Protein AF-A0A7S0BH19-F1 (afdb_monomer)

Structure (mmCIF, N/CA/C/O backbone):
data_AF-A0A7S0BH19-F1
#
_entry.id   AF-A0A7S0BH19-F1
#
loop_
_atom_site.group_PDB
_atom_site.id
_atom_site.type_symbol
_atom_site.label_atom_id
_atom_site.label_alt_id
_atom_site.label_comp_id
_atom_site.label_asym_id
_atom_site.label_entity_id
_atom_site.label_seq_id
_atom_site.pdbx_PDB_ins_code
_atom_site.Cartn_x
_atom_site.Cartn_y
_atom_site.Cartn_z
_atom_site.occupancy
_atom_site.B_iso_or_equiv
_atom_site.auth_seq_id
_atom_site.auth_comp_id
_atom_site.auth_asym_id
_atom_site.auth_atom_id
_atom_site.pdbx_PDB_model_num
ATOM 1 N N . PRO A 1 1 ? 14.685 -6.928 -33.384 1.00 48.44 1 PRO A N 1
ATOM 2 C CA . PRO A 1 1 ? 14.608 -5.992 -32.231 1.00 48.44 1 PRO A CA 1
ATOM 3 C C . PRO A 1 1 ? 14.221 -4.556 -32.626 1.00 48.44 1 PRO A C 1
ATOM 5 O O . PRO A 1 1 ? 13.093 -4.189 -32.343 1.00 48.44 1 PRO A O 1
ATOM 8 N N . ARG A 1 2 ? 15.066 -3.783 -33.337 1.00 40.25 2 ARG A N 1
ATOM 9 C CA . ARG A 1 2 ? 14.818 -2.354 -33.669 1.00 40.25 2 ARG A CA 1
ATOM 10 C C . ARG A 1 2 ? 13.517 -2.052 -34.438 1.00 40.25 2 ARG A C 1
ATOM 12 O O . ARG A 1 2 ? 12.897 -1.037 -34.164 1.00 40.25 2 ARG A O 1
ATOM 19 N N . VAL A 1 3 ? 13.088 -2.928 -35.348 1.00 45.12 3 VAL A N 1
ATOM 20 C CA . VAL A 1 3 ? 11.873 -2.723 -36.172 1.00 45.12 3 VAL A CA 1
ATOM 21 C C . VAL A 1 3 ? 10.574 -2.882 -35.364 1.00 45.12 3 VAL A C 1
ATOM 23 O O . VAL A 1 3 ? 9.578 -2.245 -35.673 1.00 45.12 3 VAL A O 1
ATOM 26 N N . VAL A 1 4 ? 10.590 -3.683 -34.292 1.00 56.66 4 VAL A N 1
ATOM 27 C CA . VAL A 1 4 ? 9.420 -3.892 -33.412 1.00 56.66 4 VAL A CA 1
ATOM 28 C C . VAL A 1 4 ? 9.261 -2.734 -32.417 1.00 56.66 4 VAL A C 1
ATOM 30 O O . VAL A 1 4 ? 8.154 -2.406 -32.006 1.00 56.66 4 VAL A O 1
ATOM 33 N N . VAL A 1 5 ? 10.364 -2.068 -32.061 1.00 56.31 5 VAL A N 1
ATOM 34 C CA . VAL A 1 5 ? 10.375 -0.900 -31.166 1.00 56.31 5 VAL A CA 1
ATOM 35 C C . VAL A 1 5 ? 9.616 0.277 -31.756 1.00 56.31 5 VAL A C 1
ATOM 37 O O . VAL A 1 5 ? 8.793 0.883 -31.077 1.00 56.31 5 VAL A O 1
ATOM 40 N N . SER A 1 6 ? 9.919 0.620 -33.011 1.00 60.16 6 SER A N 1
ATOM 41 C CA . SER A 1 6 ? 9.398 1.824 -33.658 1.00 60.16 6 SER A CA 1
ATOM 42 C C . SER A 1 6 ? 7.879 1.775 -33.803 1.00 60.16 6 SER A C 1
ATOM 44 O O . SER A 1 6 ? 7.221 2.798 -33.644 1.00 60.16 6 SER A O 1
ATOM 46 N N . SER A 1 7 ? 7.308 0.583 -34.011 1.00 66.06 7 SER A N 1
ATOM 47 C CA . SER A 1 7 ? 5.856 0.372 -34.048 1.00 66.06 7 SER A CA 1
ATOM 48 C C . SER A 1 7 ? 5.160 0.492 -32.687 1.00 66.06 7 SER A C 1
ATOM 50 O O . SER A 1 7 ? 3.937 0.585 -32.644 1.00 66.06 7 SER A O 1
ATOM 52 N N . LEU A 1 8 ? 5.907 0.493 -31.577 1.00 77.44 8 LEU A N 1
ATOM 53 C CA . LEU A 1 8 ? 5.365 0.490 -30.212 1.00 77.44 8 LEU A CA 1
ATOM 54 C C . LEU A 1 8 ? 5.615 1.802 -29.455 1.00 77.44 8 LEU A C 1
ATOM 56 O O . LEU A 1 8 ? 5.280 1.898 -28.278 1.00 77.44 8 LEU A O 1
ATOM 60 N N . LEU A 1 9 ? 6.165 2.834 -30.103 1.00 80.06 9 LEU A N 1
ATOM 61 C CA . LEU A 1 9 ? 6.518 4.098 -29.437 1.00 80.06 9 LEU A CA 1
ATOM 62 C C . LEU A 1 9 ? 5.315 4.845 -28.841 1.00 80.06 9 LEU A C 1
ATOM 64 O O . LEU A 1 9 ? 5.488 5.605 -27.893 1.00 80.06 9 LEU A O 1
ATOM 68 N N . ASN A 1 10 ? 4.109 4.592 -29.356 1.00 88.06 10 ASN A N 1
ATOM 69 C CA . ASN A 1 10 ? 2.855 5.168 -28.859 1.00 88.06 10 ASN A CA 1
ATOM 70 C C . ASN A 1 10 ? 2.132 4.269 -27.841 1.00 88.06 10 ASN A C 1
ATOM 72 O O . ASN A 1 10 ? 1.008 4.576 -27.441 1.00 88.06 10 ASN A O 1
ATOM 76 N N . LEU A 1 11 ? 2.729 3.137 -27.454 1.00 92.56 11 LEU A N 1
ATOM 77 C CA . LEU A 1 11 ? 2.103 2.195 -26.537 1.00 92.56 11 LEU A CA 1
ATOM 78 C C . LEU A 1 11 ? 1.972 2.826 -25.146 1.00 92.56 11 LEU A C 1
ATOM 80 O O . LEU A 1 11 ? 2.968 3.186 -24.526 1.00 92.56 11 LEU A O 1
ATOM 84 N N . LYS A 1 12 ? 0.732 2.927 -24.657 1.00 94.12 12 LYS A N 1
ATOM 85 C CA . LYS A 1 12 ? 0.411 3.481 -23.333 1.00 94.12 12 LYS A CA 1
ATOM 86 C C . LYS A 1 12 ? 0.283 2.426 -22.245 1.00 94.12 12 LYS A C 1
ATOM 88 O O . LYS A 1 12 ? 0.552 2.707 -21.084 1.00 94.12 12 LYS A O 1
ATOM 93 N N . VAL A 1 13 ? -0.133 1.220 -22.610 1.00 94.62 13 VAL A N 1
ATOM 94 C CA . VAL A 1 13 ? -0.369 0.126 -21.669 1.00 94.62 13 VAL A CA 1
ATOM 95 C C . VAL A 1 13 ? 0.333 -1.112 -22.193 1.00 94.62 13 VAL A C 1
ATOM 97 O O . VAL A 1 13 ? 0.139 -1.488 -23.348 1.00 94.62 13 VAL A O 1
ATOM 100 N N . LEU A 1 14 ? 1.142 -1.739 -21.346 1.00 92.62 14 LEU A N 1
ATOM 101 C CA . LEU A 1 14 ? 1.836 -2.980 -21.657 1.00 92.62 14 LEU A CA 1
ATOM 102 C C . LEU A 1 14 ? 1.575 -3.990 -20.545 1.00 92.62 14 LEU A C 1
ATOM 104 O O . LEU A 1 14 ? 1.952 -3.771 -19.396 1.00 92.62 14 LEU A O 1
ATOM 108 N N . ILE A 1 15 ? 0.948 -5.104 -20.913 1.00 91.81 15 ILE A N 1
ATOM 109 C CA . ILE A 1 15 ? 0.641 -6.209 -20.007 1.00 91.81 15 ILE A CA 1
ATOM 110 C C . ILE A 1 15 ? 1.483 -7.404 -20.433 1.00 91.81 15 ILE A C 1
ATOM 112 O O . ILE A 1 15 ? 1.336 -7.930 -21.533 1.00 91.81 15 ILE A O 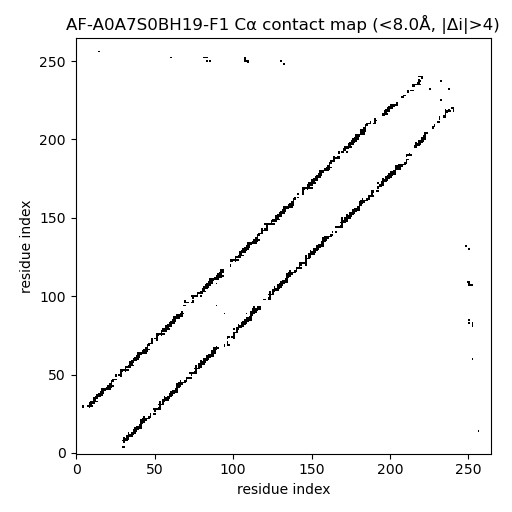1
ATOM 116 N N . LEU A 1 16 ? 2.373 -7.818 -19.543 1.00 91.56 16 LEU A N 1
ATOM 117 C CA . LEU A 1 16 ? 3.234 -8.992 -19.658 1.00 91.56 16 LEU A CA 1
ATOM 118 C C . LEU A 1 16 ? 2.985 -9.953 -18.485 1.00 91.56 16 LEU A C 1
ATOM 120 O O . LEU A 1 16 ? 3.855 -10.751 -18.123 1.00 91.56 16 LEU A O 1
ATOM 124 N N . ALA A 1 17 ? 1.798 -9.874 -17.881 1.00 89.69 17 ALA A N 1
ATOM 125 C CA . ALA A 1 17 ? 1.434 -10.663 -16.719 1.00 89.69 17 ALA A CA 1
ATOM 126 C C . ALA A 1 17 ? 1.330 -12.169 -17.023 1.00 89.69 17 ALA A C 1
ATOM 128 O O . ALA A 1 17 ? 1.011 -12.563 -18.144 1.00 89.69 17 ALA A O 1
ATOM 129 N N . ASN A 1 18 ? 1.564 -13.002 -16.006 1.00 91.06 18 ASN A N 1
ATOM 130 C CA . ASN A 1 18 ? 1.446 -14.464 -16.036 1.00 91.06 18 ASN A CA 1
ATOM 131 C C . ASN A 1 18 ? 2.305 -15.132 -17.124 1.00 91.06 18 ASN A C 1
ATOM 133 O O . ASN A 1 18 ? 1.871 -16.063 -17.803 1.00 91.06 18 ASN A O 1
ATOM 137 N N . ASN A 1 19 ? 3.538 -14.652 -17.281 1.00 89.94 19 ASN A N 1
ATOM 138 C CA . ASN A 1 19 ? 4.535 -15.240 -18.171 1.00 89.94 19 ASN A CA 1
ATOM 139 C C . ASN A 1 19 ? 5.637 -15.946 -17.358 1.00 89.94 19 ASN A C 1
ATOM 141 O O . ASN A 1 19 ? 5.498 -16.245 -16.174 1.00 89.94 19 ASN A O 1
ATOM 145 N N . ARG A 1 20 ? 6.753 -16.281 -18.012 1.00 93.81 20 ARG A N 1
ATOM 146 C CA . ARG A 1 20 ? 7.937 -16.891 -17.380 1.00 93.81 20 ARG A CA 1
ATOM 147 C C . ARG A 1 20 ? 9.157 -15.971 -17.456 1.00 93.81 20 ARG A C 1
ATOM 149 O O . ARG A 1 20 ? 10.284 -16.452 -17.586 1.00 93.81 20 ARG A O 1
ATOM 156 N N . ILE A 1 21 ? 8.930 -14.656 -17.440 1.00 92.94 21 ILE A N 1
ATOM 157 C CA . ILE A 1 21 ? 9.991 -13.651 -17.558 1.00 92.94 21 ILE A CA 1
ATOM 158 C C . ILE A 1 21 ? 10.846 -13.704 -16.291 1.00 92.94 21 ILE A C 1
ATOM 160 O O . ILE A 1 21 ? 10.320 -13.620 -15.183 1.00 92.94 21 ILE A O 1
ATOM 164 N N . ARG A 1 22 ? 12.160 -13.868 -16.460 1.00 93.81 22 ARG A N 1
ATOM 165 C CA . ARG A 1 22 ? 13.143 -13.836 -15.363 1.00 93.81 22 ARG A CA 1
ATOM 166 C C . ARG A 1 22 ? 13.826 -12.483 -15.245 1.00 93.81 22 ARG A C 1
ATOM 168 O O . ARG A 1 22 ? 14.051 -12.013 -14.138 1.00 93.81 22 ARG A O 1
ATOM 175 N N . ASP A 1 23 ? 14.045 -11.845 -16.389 1.00 89.25 23 ASP A N 1
ATOM 176 C CA . ASP A 1 23 ? 14.714 -10.560 -16.496 1.00 89.25 23 ASP A CA 1
ATOM 177 C C . ASP A 1 23 ? 13.886 -9.637 -17.383 1.00 89.25 23 ASP A C 1
ATOM 179 O O . ASP A 1 23 ? 13.461 -10.010 -18.483 1.00 89.25 23 ASP A O 1
ATOM 183 N N . VAL A 1 24 ? 13.652 -8.416 -16.909 1.00 79.00 24 VAL A N 1
ATOM 184 C CA . VAL A 1 24 ? 13.035 -7.387 -17.741 1.00 79.00 24 VAL A CA 1
ATOM 185 C C . VAL A 1 24 ? 14.086 -6.869 -18.715 1.00 79.00 24 VAL A C 1
ATOM 187 O O . VAL A 1 24 ? 15.142 -6.390 -18.313 1.00 79.00 24 VAL A O 1
ATOM 190 N N . ILE A 1 25 ? 13.792 -6.944 -20.012 1.00 78.19 25 ILE A N 1
ATOM 191 C CA . ILE A 1 25 ? 14.721 -6.477 -21.042 1.00 78.19 25 ILE A CA 1
ATOM 192 C C . ILE A 1 25 ? 14.816 -4.941 -20.956 1.00 78.19 25 ILE A C 1
ATOM 194 O O . ILE A 1 25 ? 13.780 -4.278 -21.087 1.00 78.19 25 ILE A O 1
ATOM 198 N N . PRO A 1 26 ? 16.024 -4.347 -20.841 1.00 76.19 26 PRO A N 1
ATOM 199 C CA . PRO A 1 26 ? 16.207 -2.892 -20.740 1.00 76.19 26 PRO A CA 1
ATOM 200 C C . PRO A 1 26 ? 15.567 -2.091 -21.879 1.00 76.19 26 PRO A C 1
ATOM 202 O O . PRO A 1 26 ? 15.272 -0.908 -21.728 1.00 76.19 26 PRO A O 1
ATOM 205 N N . PHE A 1 27 ? 15.294 -2.737 -23.017 1.00 82.00 27 PHE A N 1
ATOM 206 C CA . PHE A 1 27 ? 14.553 -2.166 -24.134 1.00 82.00 27 PHE A CA 1
ATOM 207 C C . PHE A 1 27 ? 13.186 -1.569 -23.729 1.00 82.00 27 PHE A C 1
ATOM 209 O O . PHE A 1 27 ? 12.791 -0.561 -24.314 1.00 82.00 27 PHE A O 1
ATOM 216 N N . LEU A 1 28 ? 12.494 -2.098 -22.706 1.00 85.88 28 LEU A N 1
ATOM 217 C CA . LEU A 1 28 ? 11.212 -1.529 -22.257 1.00 85.88 28 LEU A CA 1
ATOM 218 C C . LEU A 1 28 ? 11.316 -0.038 -21.908 1.00 85.88 28 LEU A C 1
ATOM 220 O O . LEU A 1 28 ? 10.373 0.704 -22.156 1.00 85.88 28 LEU A O 1
ATOM 224 N N . SER A 1 29 ? 12.482 0.424 -21.443 1.00 86.06 29 SER A N 1
ATOM 225 C CA . SER A 1 29 ? 12.758 1.837 -21.137 1.00 86.06 29 SER A CA 1
ATOM 226 C C . SER A 1 29 ? 12.641 2.799 -22.331 1.00 86.06 29 SER A C 1
ATOM 228 O O . SER A 1 29 ? 12.622 4.021 -22.145 1.00 86.06 29 SER A O 1
ATOM 230 N N . GLN A 1 30 ? 12.581 2.276 -23.561 1.00 89.44 30 GLN A N 1
ATOM 231 C CA . GLN A 1 30 ? 12.412 3.059 -24.788 1.00 89.44 30 GLN A CA 1
ATOM 232 C C . GLN A 1 30 ? 10.941 3.389 -25.085 1.00 89.44 30 GLN A C 1
ATOM 234 O O . GLN A 1 30 ? 10.673 4.261 -25.909 1.00 89.44 30 GLN A O 1
ATOM 239 N N . LEU A 1 31 ? 9.985 2.745 -24.407 1.00 91.88 31 LEU A N 1
ATOM 240 C CA . LEU A 1 31 ? 8.549 2.973 -24.585 1.00 91.88 31 LEU A CA 1
ATOM 241 C C . LEU A 1 31 ? 8.102 4.240 -23.835 1.00 91.88 31 LEU A C 1
ATOM 243 O O . LEU A 1 31 ? 7.399 4.181 -22.834 1.00 91.88 31 LEU A O 1
ATOM 247 N N . LYS A 1 32 ? 8.540 5.416 -24.298 1.00 91.31 32 LYS A N 1
ATOM 248 C CA . LYS A 1 32 ? 8.357 6.695 -23.582 1.00 91.31 32 LYS A CA 1
ATOM 249 C C . LYS A 1 32 ? 6.901 7.122 -23.382 1.00 91.31 32 LYS A C 1
ATOM 251 O O . LYS A 1 32 ? 6.636 7.911 -22.479 1.00 91.31 32 LYS A O 1
ATOM 256 N N . ALA A 1 33 ? 5.971 6.617 -24.191 1.00 94.69 33 ALA A N 1
ATOM 257 C CA . ALA A 1 33 ? 4.541 6.879 -24.036 1.00 94.69 33 ALA A CA 1
ATOM 258 C C . ALA A 1 33 ? 3.858 5.990 -22.981 1.00 94.69 33 ALA A C 1
ATOM 260 O O . ALA A 1 33 ? 2.666 6.166 -22.741 1.00 94.69 33 ALA A O 1
ATOM 261 N N . LEU A 1 34 ? 4.578 5.041 -22.368 1.00 95.75 34 LEU A N 1
ATOM 262 C CA . LEU A 1 34 ? 3.984 4.065 -21.466 1.00 95.75 34 LEU A CA 1
ATOM 263 C C . LEU A 1 34 ? 3.501 4.726 -20.170 1.00 95.75 34 LEU A C 1
ATOM 265 O O . LEU A 1 34 ? 4.268 5.366 -19.454 1.00 95.75 34 LEU A O 1
ATOM 269 N N . GLU A 1 35 ? 2.221 4.534 -19.874 1.00 97.25 35 GLU A N 1
ATOM 270 C CA . GLU A 1 35 ? 1.515 5.037 -18.697 1.00 97.25 35 GLU A CA 1
ATOM 271 C C . GLU A 1 35 ? 1.196 3.906 -17.705 1.00 97.25 35 GLU A C 1
ATOM 273 O O . GLU A 1 35 ? 1.127 4.149 -16.500 1.00 97.25 35 GLU A O 1
ATOM 278 N N . ALA A 1 36 ? 1.048 2.662 -18.173 1.00 96.81 36 ALA A N 1
ATOM 279 C CA . ALA A 1 36 ? 0.832 1.498 -17.317 1.00 96.81 36 ALA A CA 1
ATOM 280 C C . ALA A 1 36 ? 1.655 0.285 -17.769 1.00 96.81 36 ALA A C 1
ATOM 282 O O . ALA A 1 36 ? 1.656 -0.079 -18.948 1.00 96.81 36 ALA A O 1
ATOM 283 N N . LEU A 1 37 ? 2.324 -0.357 -16.811 1.00 95.19 37 LEU A N 1
ATOM 284 C CA . LEU A 1 37 ? 3.115 -1.566 -17.014 1.00 95.19 37 LEU A CA 1
ATOM 285 C C . LEU A 1 37 ? 2.706 -2.630 -15.997 1.00 95.19 37 LEU A C 1
ATOM 287 O O . LEU A 1 37 ? 2.794 -2.400 -14.791 1.00 95.19 37 LEU A O 1
ATOM 291 N N . ASP A 1 38 ? 2.306 -3.799 -16.488 1.00 94.94 38 ASP A N 1
ATOM 292 C CA . ASP A 1 38 ? 2.018 -4.966 -15.659 1.00 94.94 38 ASP A CA 1
ATOM 293 C C . ASP A 1 38 ? 2.972 -6.120 -15.990 1.00 94.94 38 ASP A C 1
ATOM 295 O O . ASP A 1 38 ? 2.966 -6.664 -17.093 1.00 94.94 38 ASP A O 1
ATOM 299 N N . LEU A 1 39 ? 3.801 -6.487 -15.017 1.00 94.88 39 LEU A N 1
ATOM 300 C CA . LEU A 1 39 ? 4.749 -7.602 -15.047 1.00 94.88 39 LEU A CA 1
ATOM 301 C C . LEU A 1 39 ? 4.370 -8.679 -14.014 1.00 94.88 39 LEU A C 1
ATOM 303 O O . LEU A 1 39 ? 5.222 -9.472 -13.600 1.00 94.88 39 LEU A O 1
ATOM 307 N N . SER A 1 40 ? 3.120 -8.706 -13.554 1.00 94.88 40 SER A N 1
ATOM 308 C CA . SER A 1 40 ? 2.696 -9.591 -12.468 1.00 94.88 40 SER A CA 1
ATOM 309 C C . SER A 1 40 ? 2.784 -11.074 -12.833 1.00 94.88 40 SER A C 1
ATOM 311 O O . SER A 1 40 ? 2.652 -11.435 -13.995 1.00 94.88 40 SER A O 1
ATOM 313 N N . GLY A 1 41 ? 2.962 -11.971 -11.864 1.00 92.94 41 GLY A N 1
ATOM 314 C CA . GLY A 1 41 ? 2.940 -13.418 -12.111 1.00 92.94 41 GLY A CA 1
ATOM 315 C C . GLY A 1 41 ? 4.093 -13.892 -12.998 1.00 92.94 41 GLY A C 1
ATOM 316 O O . GLY A 1 41 ? 3.887 -14.715 -13.886 1.00 92.94 41 GLY A O 1
ATOM 317 N N . ASN A 1 42 ? 5.286 -13.339 -12.797 1.00 93.94 42 ASN A N 1
ATOM 318 C CA . ASN A 1 42 ? 6.509 -13.727 -13.495 1.00 93.94 42 ASN A CA 1
ATOM 319 C C . ASN A 1 42 ? 7.520 -14.321 -12.494 1.00 93.94 42 ASN A C 1
ATOM 321 O O . ASN A 1 42 ? 7.171 -14.735 -11.389 1.00 93.94 42 ASN A O 1
ATOM 325 N N . LEU A 1 43 ? 8.785 -14.434 -12.897 1.00 97.00 43 LEU A N 1
ATOM 326 C CA . LEU A 1 43 ? 9.876 -14.983 -12.090 1.00 97.00 43 LEU A CA 1
ATOM 327 C C . LEU A 1 43 ? 10.954 -13.925 -11.805 1.00 97.00 43 LEU A C 1
ATOM 329 O O . LEU A 1 43 ? 12.122 -14.279 -11.648 1.00 97.00 43 LEU A O 1
ATOM 333 N N . LEU A 1 44 ? 10.574 -12.643 -11.770 1.00 96.88 44 LEU A N 1
ATOM 334 C CA . LEU A 1 44 ? 11.504 -11.526 -11.612 1.00 96.88 44 LEU A CA 1
ATOM 335 C C . LEU A 1 44 ? 12.106 -11.515 -10.206 1.00 96.88 44 LEU A C 1
ATOM 337 O O . LEU A 1 44 ? 11.375 -11.477 -9.217 1.00 96.88 44 LEU A O 1
ATOM 341 N N . THR A 1 45 ? 13.433 -11.496 -10.118 1.00 97.06 45 THR A N 1
ATOM 342 C CA . THR A 1 45 ? 14.172 -11.310 -8.854 1.00 97.06 45 THR A CA 1
ATOM 343 C C . THR A 1 45 ? 14.640 -9.871 -8.650 1.00 97.06 45 THR A C 1
ATOM 345 O O . THR A 1 45 ? 14.913 -9.454 -7.526 1.00 97.06 45 THR A O 1
ATOM 348 N N . SER A 1 46 ? 14.707 -9.091 -9.729 1.00 96.19 46 SER A N 1
ATOM 349 C CA . SER A 1 46 ? 15.017 -7.662 -9.724 1.00 96.19 46 SER A CA 1
ATOM 350 C C . SER A 1 46 ? 14.317 -6.953 -10.887 1.00 96.19 46 SER A C 1
ATOM 352 O O . SER A 1 46 ? 13.798 -7.584 -11.811 1.00 96.19 46 SER A O 1
ATOM 354 N N . LEU A 1 47 ? 14.297 -5.621 -10.830 1.00 96.50 47 LEU A N 1
ATOM 355 C CA . LEU A 1 47 ? 13.933 -4.763 -11.953 1.00 96.50 47 LEU A CA 1
ATOM 356 C C . LEU A 1 47 ? 15.175 -3.978 -12.398 1.00 96.50 47 LEU A C 1
ATOM 358 O O . LEU A 1 47 ? 15.970 -3.596 -11.540 1.00 96.50 47 LEU A O 1
ATOM 362 N N . PRO A 1 48 ? 15.360 -3.729 -13.702 1.00 95.00 48 PRO A N 1
ATOM 363 C CA . PRO A 1 48 ? 16.467 -2.928 -14.208 1.00 95.00 48 PRO A CA 1
ATOM 364 C C . PRO A 1 48 ? 16.228 -1.441 -13.916 1.00 95.00 48 PRO A C 1
ATOM 366 O O . PRO A 1 48 ? 15.090 -0.961 -13.982 1.00 95.00 48 PRO A O 1
ATOM 369 N N . GLU A 1 49 ? 17.297 -0.704 -13.608 1.00 95.81 49 GLU A N 1
ATOM 370 C CA . GLU A 1 49 ? 17.218 0.730 -13.301 1.00 95.81 49 GLU A CA 1
ATOM 371 C C . GLU A 1 49 ? 16.670 1.544 -14.477 1.00 95.81 49 GLU A C 1
ATOM 373 O O . GLU A 1 49 ? 15.993 2.544 -14.270 1.00 95.81 49 GLU A O 1
ATOM 378 N N . GLU A 1 50 ? 16.854 1.077 -15.715 1.00 95.56 50 GLU A N 1
ATOM 379 C CA . GLU A 1 50 ? 16.407 1.760 -16.924 1.00 95.56 50 GLU A CA 1
ATOM 380 C C . GLU A 1 50 ? 14.888 1.940 -16.998 1.00 95.56 50 GLU A C 1
ATOM 382 O O . GLU A 1 50 ? 14.425 2.820 -17.727 1.00 95.56 50 GLU A O 1
ATOM 387 N N . LEU A 1 51 ? 14.097 1.165 -16.242 1.00 95.31 51 LEU A N 1
ATOM 388 C CA . LEU A 1 51 ? 12.659 1.419 -16.123 1.00 95.31 51 LEU A CA 1
ATOM 389 C C . LEU A 1 51 ? 12.354 2.794 -15.508 1.00 95.31 51 LEU A C 1
ATOM 391 O O . LEU A 1 51 ? 11.278 3.322 -15.781 1.00 95.31 51 LEU A O 1
ATOM 395 N N . SER A 1 52 ? 13.291 3.420 -14.778 1.00 95.62 52 SER A N 1
ATOM 396 C CA . SER A 1 52 ? 13.137 4.799 -14.288 1.00 95.62 52 SER A CA 1
ATOM 397 C C . SER A 1 52 ? 12.961 5.815 -15.420 1.00 95.62 52 SER A C 1
ATOM 399 O O . SER A 1 52 ? 12.325 6.850 -15.238 1.00 95.62 52 SER A O 1
ATOM 401 N N . LYS A 1 53 ? 13.431 5.491 -16.633 1.00 95.56 53 LYS A N 1
ATOM 402 C CA . LYS A 1 53 ? 13.322 6.359 -17.813 1.00 95.56 53 LYS A CA 1
ATOM 403 C C . LYS A 1 53 ? 11.911 6.388 -18.419 1.00 95.56 53 LYS A C 1
ATOM 405 O O . LYS A 1 53 ? 11.714 7.024 -19.460 1.00 95.56 53 LYS A O 1
ATOM 410 N N . LEU A 1 54 ? 10.950 5.661 -17.847 1.00 95.69 54 LEU A N 1
ATOM 411 C CA . LEU A 1 54 ? 9.538 5.693 -18.225 1.00 95.69 54 LEU A CA 1
ATOM 412 C C . LEU A 1 54 ? 8.829 6.857 -17.520 1.00 95.69 54 LEU A C 1
ATOM 414 O O . LEU A 1 54 ? 7.979 6.670 -16.658 1.00 95.69 54 LEU A O 1
ATOM 418 N N . GLU A 1 55 ? 9.173 8.083 -17.905 1.00 94.50 55 GLU A N 1
ATOM 419 C CA . GLU A 1 55 ? 8.734 9.322 -17.237 1.00 94.50 55 GLU A CA 1
ATOM 420 C C . GLU A 1 55 ? 7.211 9.554 -17.252 1.00 94.50 55 GLU A C 1
ATOM 422 O O . GLU A 1 55 ? 6.695 10.378 -16.493 1.00 94.50 55 GLU A O 1
ATOM 427 N N . ASN A 1 56 ? 6.478 8.848 -18.120 1.00 96.94 56 ASN A N 1
ATOM 428 C CA . ASN A 1 56 ? 5.018 8.901 -18.201 1.00 96.94 56 ASN A CA 1
ATOM 429 C C . ASN A 1 56 ? 4.309 7.798 -17.409 1.00 96.94 56 ASN A C 1
ATOM 431 O O . ASN A 1 56 ? 3.080 7.817 -17.343 1.00 96.94 56 ASN A O 1
ATOM 435 N N . LEU A 1 57 ? 5.053 6.882 -16.782 1.00 97.81 57 LEU A N 1
ATOM 436 C CA . LEU A 1 57 ? 4.483 5.749 -16.069 1.00 97.81 57 LEU A CA 1
ATOM 437 C C . LEU A 1 57 ? 3.705 6.228 -14.840 1.00 97.81 57 LEU A C 1
ATOM 439 O O . LEU A 1 57 ? 4.250 6.890 -13.960 1.00 97.81 57 LEU A O 1
ATOM 443 N N . ARG A 1 58 ? 2.423 5.870 -14.790 1.00 98.25 58 ARG A N 1
ATOM 444 C CA . ARG A 1 58 ? 1.478 6.172 -13.708 1.00 98.25 58 ARG A CA 1
ATOM 445 C C . ARG A 1 58 ? 1.120 4.952 -12.884 1.00 98.25 58 ARG A C 1
ATOM 447 O O . ARG A 1 58 ? 0.794 5.099 -11.711 1.00 98.25 58 ARG A O 1
ATOM 454 N N . THR A 1 59 ? 1.179 3.765 -13.485 1.00 98.25 59 THR A N 1
ATOM 455 C CA . THR A 1 59 ? 0.875 2.499 -12.814 1.00 98.25 59 THR A CA 1
ATOM 456 C C . THR A 1 59 ? 1.944 1.459 -13.117 1.00 98.25 59 THR A C 1
ATOM 458 O O . THR A 1 59 ? 2.234 1.182 -14.281 1.00 98.25 59 THR A O 1
ATOM 461 N N . LEU A 1 60 ? 2.498 0.860 -12.065 1.00 97.50 60 LEU A N 1
ATOM 462 C CA . LEU A 1 60 ? 3.410 -0.272 -12.147 1.00 97.50 60 LEU A CA 1
ATOM 463 C C . LEU A 1 60 ? 2.884 -1.409 -11.273 1.00 97.50 60 LEU A C 1
ATOM 465 O O . LEU A 1 60 ? 2.794 -1.271 -10.053 1.00 97.50 60 LEU A O 1
ATOM 469 N N . SER A 1 61 ? 2.582 -2.539 -11.903 1.00 96.88 61 SER A N 1
ATOM 470 C CA . SER A 1 61 ? 2.231 -3.776 -11.215 1.00 96.88 61 SER A CA 1
ATOM 471 C C . SER A 1 61 ? 3.316 -4.821 -11.437 1.00 96.88 61 SER A C 1
ATOM 473 O O . SER A 1 61 ? 3.676 -5.133 -12.570 1.00 96.88 61 SER A O 1
ATOM 475 N N . VAL A 1 62 ? 3.867 -5.350 -10.350 1.00 96.44 62 VAL A N 1
ATOM 476 C CA . VAL A 1 62 ? 4.889 -6.410 -10.346 1.00 96.44 62 VAL A CA 1
ATOM 477 C C . VAL A 1 62 ? 4.547 -7.482 -9.308 1.00 96.44 62 VAL A C 1
ATOM 479 O O . VAL A 1 62 ? 5.424 -8.137 -8.740 1.00 96.44 62 VAL A O 1
ATOM 482 N N . CYS A 1 63 ? 3.253 -7.666 -9.046 1.00 95.75 63 CYS A N 1
ATOM 483 C CA . CYS A 1 63 ? 2.740 -8.635 -8.086 1.00 95.75 63 CYS A CA 1
ATO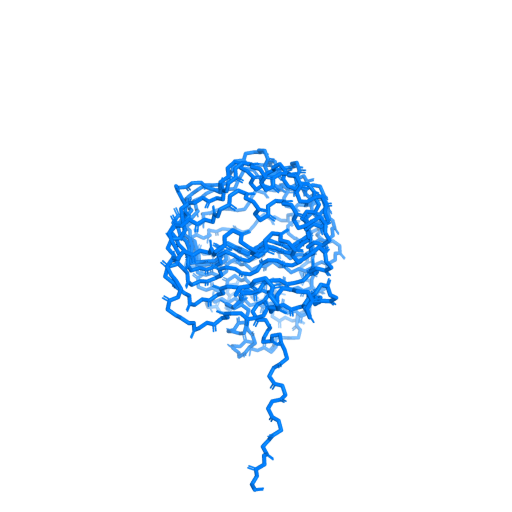M 484 C C . CYS A 1 63 ? 3.170 -10.068 -8.431 1.00 95.75 63 CYS A C 1
ATOM 486 O O . CYS A 1 63 ? 3.375 -10.390 -9.596 1.00 95.75 63 CYS A O 1
ATOM 488 N N . ARG A 1 64 ? 3.237 -10.971 -7.449 1.00 95.69 64 ARG A N 1
ATOM 489 C CA . ARG A 1 64 ? 3.536 -12.402 -7.657 1.00 95.69 64 ARG A CA 1
ATOM 490 C C . ARG A 1 64 ? 4.848 -12.605 -8.433 1.00 95.69 64 ARG A C 1
ATOM 492 O O . ARG A 1 64 ? 4.857 -13.221 -9.495 1.00 95.69 64 ARG A O 1
ATOM 499 N N . ASN A 1 65 ? 5.931 -12.039 -7.908 1.00 96.81 65 ASN A N 1
ATOM 500 C CA . ASN A 1 65 ? 7.309 -12.204 -8.382 1.00 96.81 65 ASN A CA 1
ATOM 501 C C . ASN A 1 65 ? 8.204 -12.592 -7.182 1.00 96.81 65 ASN A C 1
ATOM 503 O O . ASN A 1 65 ? 7.703 -13.092 -6.179 1.00 96.81 65 ASN A O 1
ATOM 507 N N . LYS A 1 66 ? 9.526 -12.423 -7.282 1.00 97.50 66 LYS A N 1
ATOM 508 C CA . LYS A 1 66 ? 10.511 -12.732 -6.227 1.00 97.50 66 LYS A CA 1
ATOM 509 C C . LYS A 1 66 ? 11.368 -11.511 -5.879 1.00 97.50 66 LYS A C 1
ATOM 511 O O . LYS A 1 66 ? 12.572 -11.619 -5.638 1.00 97.50 66 LYS A O 1
ATOM 516 N N . LEU A 1 67 ? 10.772 -10.321 -5.954 1.00 97.81 67 LEU A N 1
ATOM 517 C CA . LEU A 1 67 ? 11.469 -9.061 -5.716 1.00 97.81 67 LEU A CA 1
ATOM 518 C C . LEU A 1 67 ? 11.715 -8.860 -4.220 1.00 97.81 67 LEU A C 1
ATOM 520 O O . LEU A 1 67 ? 10.813 -9.051 -3.412 1.00 97.81 67 LEU A O 1
ATOM 524 N N . ARG A 1 68 ? 12.919 -8.403 -3.868 1.00 97.12 68 ARG A N 1
ATOM 525 C CA . ARG A 1 68 ? 13.284 -8.015 -2.490 1.00 97.12 68 ARG A CA 1
ATOM 526 C C . ARG A 1 68 ? 13.362 -6.503 -2.283 1.00 97.12 68 ARG A C 1
ATOM 528 O O . ARG A 1 68 ? 13.342 -6.025 -1.155 1.00 97.12 68 ARG A O 1
ATOM 535 N N . THR A 1 69 ? 13.503 -5.749 -3.373 1.00 97.31 69 THR A N 1
ATOM 536 C CA . THR A 1 69 ? 13.579 -4.283 -3.390 1.00 97.31 69 THR A CA 1
ATOM 537 C C . THR A 1 69 ? 13.250 -3.756 -4.791 1.00 97.31 69 THR A C 1
ATOM 539 O O . THR A 1 69 ? 13.101 -4.534 -5.735 1.00 97.31 69 THR A O 1
ATOM 542 N N . LEU A 1 70 ? 13.177 -2.431 -4.931 1.00 98.00 70 LEU A N 1
ATOM 543 C CA . LEU A 1 70 ? 13.185 -1.724 -6.214 1.00 98.00 70 LEU A CA 1
ATOM 544 C C . LEU A 1 70 ? 14.524 -0.984 -6.411 1.00 98.00 70 LEU A C 1
ATOM 546 O O . LEU A 1 70 ? 15.192 -0.676 -5.416 1.00 98.00 70 LEU A O 1
ATOM 550 N N . PRO A 1 71 ? 14.924 -0.682 -7.659 1.00 96.94 71 PRO A N 1
ATOM 551 C CA . PRO A 1 71 ? 16.105 0.133 -7.940 1.00 96.94 71 PRO A CA 1
ATOM 552 C C . PRO A 1 71 ? 15.978 1.538 -7.339 1.00 96.94 71 PRO A C 1
ATOM 554 O O . PRO A 1 71 ? 14.917 2.147 -7.484 1.00 96.94 71 PRO A O 1
ATOM 557 N N . PRO A 1 72 ? 17.031 2.107 -6.725 1.00 97.94 72 PRO A N 1
ATOM 558 C CA . PRO A 1 72 ? 16.994 3.468 -6.178 1.00 97.94 72 PRO A CA 1
ATOM 559 C C . PRO A 1 72 ? 16.556 4.545 -7.187 1.00 97.94 72 PRO A C 1
ATOM 561 O O . PRO A 1 72 ? 15.903 5.522 -6.815 1.00 97.94 72 PRO A O 1
ATOM 564 N N . GLN A 1 73 ? 16.846 4.344 -8.474 1.00 98.00 73 GLN A N 1
ATOM 565 C CA . GLN A 1 73 ? 16.463 5.232 -9.574 1.00 98.00 73 GLN A CA 1
ATOM 566 C C . GLN A 1 73 ? 14.945 5.340 -9.753 1.00 98.00 73 GLN A C 1
ATOM 568 O O . GLN A 1 73 ? 14.465 6.284 -10.366 1.00 98.00 73 GLN A O 1
ATOM 573 N N . PHE A 1 74 ? 14.141 4.441 -9.176 1.00 97.81 74 PHE A N 1
ATOM 574 C CA . PHE A 1 74 ? 12.678 4.549 -9.250 1.00 97.81 74 PHE A CA 1
ATOM 575 C C . PHE A 1 74 ? 12.135 5.784 -8.516 1.00 97.81 74 PHE A C 1
ATOM 577 O O . PHE A 1 74 ? 11.006 6.194 -8.773 1.00 97.81 74 PHE A O 1
ATOM 584 N N . THR A 1 75 ? 12.948 6.443 -7.685 1.00 97.31 75 THR A N 1
ATOM 585 C CA . THR A 1 75 ? 12.644 7.783 -7.151 1.00 97.31 75 THR A CA 1
ATOM 586 C C . THR A 1 75 ? 12.501 8.862 -8.237 1.00 97.31 75 THR A C 1
ATOM 588 O O . THR A 1 75 ? 11.892 9.905 -7.993 1.00 97.31 75 THR A O 1
ATOM 591 N N . GLU A 1 76 ? 13.003 8.613 -9.450 1.00 97.00 76 GLU A N 1
ATOM 592 C CA . GLU A 1 76 ? 12.875 9.493 -10.618 1.00 97.00 76 GLU A CA 1
ATOM 593 C C . GLU A 1 76 ? 11.503 9.388 -11.301 1.00 97.00 76 GL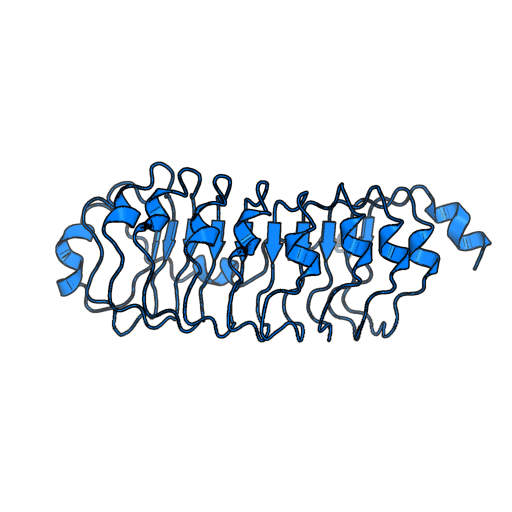U A C 1
ATOM 595 O O . GLU A 1 76 ? 11.144 10.268 -12.082 1.00 97.00 76 GLU A O 1
ATOM 600 N N . LEU A 1 77 ? 10.700 8.359 -10.997 1.00 97.56 77 LEU A N 1
ATOM 601 C CA . LEU A 1 77 ? 9.373 8.144 -11.587 1.00 97.56 77 LEU A CA 1
ATOM 602 C C . LEU A 1 77 ? 8.328 9.110 -10.998 1.00 97.56 77 LEU A C 1
ATOM 604 O O . LEU A 1 77 ? 7.380 8.704 -10.331 1.00 97.56 77 LEU A O 1
ATOM 608 N N . ARG A 1 78 ? 8.479 10.412 -11.266 1.00 96.75 78 ARG A N 1
ATOM 609 C CA . ARG A 1 78 ? 7.684 11.505 -10.666 1.00 96.75 78 ARG A CA 1
ATOM 610 C C . ARG A 1 78 ? 6.187 11.485 -11.002 1.00 96.75 78 ARG A C 1
ATOM 612 O O . ARG A 1 78 ? 5.429 12.239 -10.400 1.00 96.75 78 ARG A O 1
ATOM 619 N N . LYS A 1 79 ? 5.761 10.678 -11.979 1.00 98.38 79 LYS A N 1
ATOM 620 C CA . LYS A 1 79 ? 4.346 10.505 -12.356 1.00 98.38 79 LYS A CA 1
ATOM 621 C C . LYS A 1 79 ? 3.740 9.195 -11.861 1.00 98.38 79 LYS A C 1
ATOM 623 O O . LYS A 1 79 ? 2.554 8.980 -12.099 1.00 98.38 79 LYS A O 1
ATOM 628 N N . LEU A 1 80 ? 4.516 8.337 -11.196 1.00 98.50 80 LEU A N 1
ATOM 629 C CA . LEU A 1 80 ? 4.031 7.043 -10.741 1.00 98.50 80 LEU A CA 1
ATOM 630 C C . LEU A 1 80 ? 3.107 7.244 -9.542 1.00 98.50 80 LEU A C 1
ATOM 632 O O . LEU A 1 80 ? 3.531 7.717 -8.491 1.00 98.50 80 LEU A O 1
ATOM 636 N N . GLU A 1 81 ? 1.835 6.904 -9.720 1.00 98.56 81 GLU A N 1
ATOM 637 C CA . GLU A 1 81 ? 0.782 7.088 -8.721 1.00 98.56 81 GLU A CA 1
ATOM 638 C C . GLU A 1 81 ? 0.411 5.760 -8.057 1.00 98.56 81 GLU A C 1
ATOM 640 O O . GLU A 1 81 ? 0.088 5.734 -6.872 1.00 98.56 81 GLU A O 1
ATOM 645 N N . ASN A 1 82 ? 0.485 4.655 -8.800 1.00 98.31 82 ASN A N 1
ATOM 646 C CA . ASN A 1 82 ? 0.052 3.342 -8.340 1.00 98.31 82 ASN A CA 1
ATOM 647 C C . ASN A 1 82 ? 1.197 2.333 -8.440 1.00 98.31 82 ASN A C 1
ATOM 649 O O . ASN A 1 82 ? 1.736 2.106 -9.528 1.00 98.31 82 ASN A O 1
ATOM 653 N N . LEU A 1 83 ? 1.550 1.718 -7.313 1.00 98.12 83 LEU A N 1
ATOM 654 C CA . LEU A 1 83 ? 2.624 0.736 -7.216 1.00 98.12 83 LEU A CA 1
ATOM 655 C C . LEU A 1 83 ? 2.138 -0.517 -6.486 1.00 98.12 83 LEU A C 1
ATOM 657 O O . LEU A 1 83 ? 1.820 -0.471 -5.296 1.00 98.12 83 LEU A O 1
ATOM 661 N N . TYR A 1 84 ? 2.123 -1.637 -7.203 1.00 97.69 84 TYR A N 1
ATOM 662 C CA . TYR A 1 84 ? 1.605 -2.910 -6.713 1.00 97.69 84 TYR A CA 1
ATOM 663 C C . TYR A 1 84 ? 2.709 -3.966 -6.705 1.00 97.69 84 TYR A C 1
ATOM 665 O O . TYR A 1 84 ? 3.262 -4.336 -7.742 1.00 97.69 84 TYR A O 1
ATOM 673 N N . LEU A 1 85 ? 3.061 -4.418 -5.503 1.00 97.00 85 LEU A N 1
ATOM 674 C CA . LEU A 1 85 ? 4.196 -5.292 -5.189 1.00 97.00 85 LEU A CA 1
ATOM 675 C C . LEU A 1 85 ? 3.736 -6.537 -4.413 1.00 97.00 85 LEU A C 1
ATOM 677 O O . LEU A 1 85 ? 4.549 -7.224 -3.792 1.00 97.00 85 LEU A O 1
ATOM 681 N N . SER A 1 86 ? 2.438 -6.834 -4.417 1.00 95.69 86 SER A N 1
ATOM 682 C CA . SER A 1 86 ? 1.861 -7.903 -3.605 1.00 95.69 86 SER A CA 1
ATOM 683 C C . SER A 1 86 ? 2.371 -9.295 -4.004 1.00 95.69 86 SER A C 1
ATOM 685 O O . SER A 1 86 ? 2.429 -9.609 -5.189 1.00 95.69 86 SER A O 1
ATOM 687 N N . GLY A 1 87 ? 2.691 -10.171 -3.049 1.00 95.69 87 GLY A N 1
ATOM 688 C CA . GLY A 1 87 ? 3.213 -11.515 -3.331 1.00 95.69 87 GLY A CA 1
ATOM 689 C C . GLY A 1 87 ? 4.653 -11.494 -3.846 1.00 95.69 87 GLY A C 1
ATOM 690 O O . GLY A 1 87 ? 4.927 -12.046 -4.908 1.00 95.69 87 GLY A O 1
ATOM 691 N N . ASN A 1 88 ? 5.539 -10.804 -3.139 1.00 97.31 88 ASN A N 1
ATOM 692 C CA . ASN A 1 88 ? 6.976 -10.761 -3.404 1.00 97.31 88 ASN A CA 1
ATOM 693 C C . ASN A 1 88 ? 7.743 -11.142 -2.125 1.00 97.31 88 ASN A C 1
ATOM 695 O O . ASN A 1 88 ? 7.146 -11.529 -1.121 1.00 97.31 88 ASN A O 1
ATOM 699 N N . ASP A 1 89 ? 9.067 -11.002 -2.161 1.00 97.38 89 ASP A N 1
ATOM 700 C CA . ASP A 1 89 ? 9.955 -11.259 -1.030 1.00 97.38 89 ASP A CA 1
ATOM 701 C C . ASP A 1 89 ? 10.393 -9.942 -0.348 1.00 97.38 89 ASP A C 1
ATOM 703 O O . ASP A 1 89 ? 11.526 -9.828 0.127 1.00 97.38 89 ASP A O 1
ATOM 707 N N . MET A 1 90 ? 9.536 -8.908 -0.332 1.00 96.38 90 MET A N 1
ATOM 708 C CA . MET A 1 90 ? 9.869 -7.615 0.284 1.00 96.38 90 MET A CA 1
ATOM 709 C C . MET A 1 90 ? 9.919 -7.750 1.806 1.00 96.38 90 MET A C 1
ATOM 711 O O . MET A 1 90 ? 9.013 -8.320 2.407 1.00 96.38 90 MET A O 1
ATOM 715 N N . GLY A 1 91 ? 10.938 -7.180 2.442 1.00 93.88 91 GLY A N 1
ATOM 716 C CA . GLY A 1 91 ? 11.078 -7.203 3.896 1.00 93.88 91 GLY A CA 1
ATOM 717 C C . GLY A 1 91 ? 12.540 -7.145 4.348 1.00 93.88 91 GLY A C 1
ATOM 718 O O . GLY A 1 91 ? 13.448 -7.170 3.512 1.00 93.88 91 GLY A O 1
ATOM 719 N N . PRO A 1 92 ? 12.799 -7.033 5.662 1.00 94.75 92 PRO A N 1
ATOM 720 C CA . PRO A 1 92 ? 11.809 -6.976 6.746 1.00 94.75 92 PRO A CA 1
ATOM 721 C C . PRO A 1 92 ? 11.060 -5.632 6.846 1.00 94.75 92 PRO A C 1
ATOM 723 O O . PRO A 1 92 ? 9.993 -5.548 7.427 1.00 94.75 92 PRO A O 1
ATOM 726 N N . SER A 1 93 ? 11.544 -4.567 6.205 1.00 95.50 93 SER A N 1
ATOM 727 C CA . SER A 1 93 ? 10.826 -3.280 6.144 1.00 95.50 93 SER A CA 1
ATOM 728 C C . SER A 1 93 ? 10.412 -2.933 4.722 1.00 95.50 93 SER A C 1
ATOM 730 O O . SER A 1 93 ? 11.018 -3.432 3.772 1.00 95.50 93 SER A O 1
ATOM 732 N N . ILE A 1 94 ? 9.435 -2.032 4.565 1.00 96.75 94 ILE A N 1
ATOM 733 C CA . ILE A 1 94 ? 9.156 -1.416 3.258 1.00 96.75 94 ILE A CA 1
ATOM 734 C C . ILE A 1 94 ? 10.473 -0.822 2.706 1.00 96.75 94 ILE A C 1
ATOM 736 O O . ILE A 1 94 ? 11.129 -0.050 3.420 1.00 96.75 94 ILE A O 1
ATOM 740 N N . PRO A 1 95 ? 10.872 -1.157 1.462 1.00 95.81 95 PRO A N 1
ATOM 741 C CA . PRO A 1 95 ? 12.103 -0.659 0.854 1.00 95.81 95 PRO A CA 1
ATOM 742 C C . PRO A 1 95 ? 12.228 0.869 0.886 1.00 95.81 95 PRO A C 1
ATOM 744 O O . PRO A 1 95 ? 11.284 1.581 0.546 1.00 95.81 95 PRO A O 1
ATOM 747 N N . LEU A 1 96 ? 13.423 1.377 1.223 1.00 96.31 96 LEU A N 1
ATOM 748 C CA . LEU A 1 96 ? 13.670 2.817 1.411 1.00 96.31 96 LEU A CA 1
ATOM 749 C C . LEU A 1 96 ? 13.293 3.662 0.184 1.00 96.31 96 LEU A C 1
ATOM 751 O O . LEU A 1 96 ? 12.782 4.767 0.321 1.00 96.31 96 LEU A O 1
ATOM 755 N N . VAL A 1 97 ? 13.524 3.116 -1.009 1.00 97.62 97 VAL A N 1
ATOM 756 C CA . VAL A 1 97 ? 13.151 3.715 -2.296 1.00 97.62 97 VAL A CA 1
ATOM 757 C C . VAL A 1 97 ? 11.678 4.125 -2.355 1.00 97.62 97 VAL A C 1
ATOM 759 O O . VAL A 1 97 ? 11.389 5.209 -2.848 1.00 97.62 97 VAL A O 1
ATOM 762 N N . ILE A 1 98 ? 10.761 3.322 -1.801 1.00 97.94 98 ILE A N 1
ATOM 763 C CA . ILE A 1 98 ? 9.318 3.589 -1.872 1.00 97.94 98 ILE A CA 1
ATOM 764 C C . ILE A 1 98 ? 8.972 4.872 -1.118 1.00 97.94 98 ILE A C 1
ATOM 766 O O . ILE A 1 98 ? 8.200 5.669 -1.633 1.00 97.94 98 ILE A O 1
ATOM 770 N N . TYR A 1 99 ? 9.588 5.127 0.041 1.00 97.50 99 TYR A N 1
ATOM 771 C CA . TYR A 1 99 ? 9.323 6.336 0.833 1.00 97.50 99 TYR A CA 1
ATOM 772 C C . TYR A 1 99 ? 9.690 7.638 0.110 1.00 97.50 99 TYR A C 1
ATOM 774 O O . TYR A 1 99 ? 9.090 8.676 0.368 1.00 97.50 99 TYR A O 1
ATOM 782 N N . HIS A 1 100 ? 10.637 7.579 -0.827 1.00 97.56 100 HIS A N 1
ATOM 783 C CA . HIS A 1 100 ? 11.066 8.731 -1.618 1.00 97.56 100 HIS A CA 1
ATOM 784 C C . HIS A 1 100 ? 10.268 8.909 -2.925 1.00 97.56 100 HIS A C 1
ATOM 786 O O . HIS A 1 100 ? 10.492 9.871 -3.663 1.00 97.56 100 HIS A O 1
ATOM 792 N N . MET A 1 101 ? 9.327 8.010 -3.230 1.00 97.62 101 MET A N 1
ATOM 793 C CA . MET A 1 101 ? 8.443 8.099 -4.396 1.00 97.62 101 MET A CA 1
ATOM 794 C C . MET A 1 101 ? 7.186 8.907 -4.037 1.00 97.62 101 MET A C 1
ATOM 796 O O . MET A 1 101 ? 6.076 8.387 -3.958 1.00 97.62 101 MET A O 1
ATOM 800 N N . THR A 1 102 ? 7.361 10.208 -3.801 1.00 96.19 102 THR A N 1
ATOM 801 C CA . THR A 1 102 ? 6.331 11.101 -3.230 1.00 96.19 102 THR A CA 1
ATOM 802 C C . THR A 1 102 ? 5.097 11.323 -4.116 1.00 96.19 102 THR A C 1
ATOM 804 O O . THR A 1 102 ? 4.097 11.866 -3.646 1.00 96.19 102 THR A O 1
ATOM 807 N N . SER A 1 103 ? 5.121 10.891 -5.381 1.00 98.06 103 SER A N 1
ATOM 808 C CA . SER A 1 103 ? 3.967 10.915 -6.292 1.00 98.06 103 SER A CA 1
ATOM 809 C C . SER A 1 103 ? 2.949 9.800 -6.030 1.00 98.06 103 SER A C 1
ATOM 811 O O . SER A 1 103 ? 1.835 9.858 -6.558 1.00 98.06 103 SER A O 1
ATOM 813 N N . LEU A 1 104 ? 3.317 8.791 -5.231 1.00 98.56 104 LEU A N 1
ATOM 814 C CA . LEU A 1 104 ? 2.479 7.627 -4.966 1.00 98.56 104 LEU A CA 1
ATOM 815 C C . LEU A 1 104 ? 1.188 8.018 -4.241 1.00 98.56 104 LEU A C 1
ATOM 817 O O . LEU A 1 104 ? 1.192 8.698 -3.217 1.00 98.56 104 LEU A O 1
ATOM 821 N N . LYS A 1 105 ? 0.078 7.518 -4.779 1.00 98.56 105 LYS A N 1
ATOM 822 C CA . LYS A 1 105 ? -1.275 7.607 -4.226 1.00 98.56 105 LYS A CA 1
ATOM 823 C C . LYS A 1 105 ? -1.764 6.253 -3.729 1.00 98.56 105 LYS A C 1
ATOM 825 O O . LYS A 1 105 ? -2.508 6.206 -2.755 1.00 98.56 105 LYS A O 1
ATOM 830 N N . SER A 1 106 ? -1.357 5.160 -4.368 1.00 98.31 106 SER A N 1
ATOM 831 C CA . SER A 1 106 ? -1.739 3.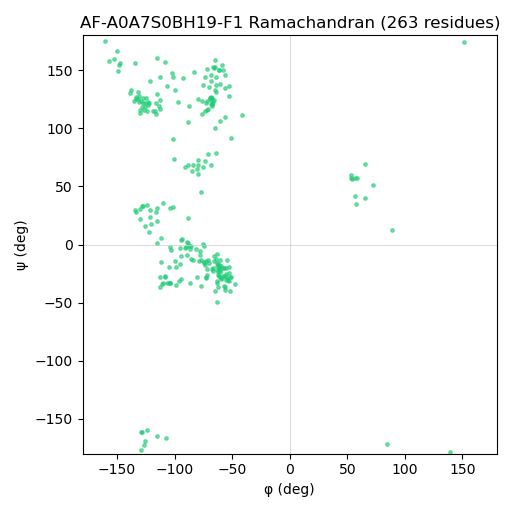802 -3.986 1.00 98.31 106 SER A CA 1
ATOM 832 C C . SER A 1 106 ? -0.513 2.905 -3.917 1.00 98.31 106 SER A C 1
ATOM 834 O O . SER A 1 106 ? 0.208 2.765 -4.906 1.00 98.31 106 SER A O 1
ATOM 836 N N . VAL A 1 107 ? -0.313 2.257 -2.771 1.00 97.81 107 VAL A N 1
ATOM 837 C CA . VAL A 1 107 ? 0.759 1.280 -2.565 1.00 97.81 107 VAL A CA 1
ATOM 838 C C . VAL A 1 107 ? 0.180 -0.020 -2.024 1.00 97.81 107 VAL A C 1
ATOM 840 O O . VAL A 1 107 ? -0.442 -0.045 -0.960 1.00 97.81 107 VAL A O 1
ATOM 843 N N . GLY A 1 108 ? 0.414 -1.102 -2.761 1.00 96.94 108 GLY A N 1
ATOM 844 C CA . GLY A 1 108 ? 0.044 -2.454 -2.369 1.00 96.94 108 GLY A CA 1
ATOM 845 C C . GLY A 1 108 ? 1.269 -3.319 -2.115 1.00 96.94 108 GLY A C 1
ATOM 846 O O . GLY A 1 108 ? 2.089 -3.538 -3.004 1.00 96.94 108 GLY A O 1
ATOM 847 N N . LEU A 1 109 ? 1.401 -3.807 -0.887 1.00 97.12 109 LEU A N 1
ATOM 848 C CA . LEU A 1 109 ? 2.526 -4.608 -0.400 1.00 97.12 109 LEU A CA 1
ATOM 849 C C . LEU A 1 109 ? 2.018 -5.878 0.300 1.00 97.12 109 LEU A C 1
ATOM 851 O O . LEU A 1 109 ? 2.652 -6.399 1.218 1.00 97.12 109 LEU A O 1
ATOM 855 N N . ASN A 1 110 ? 0.866 -6.395 -0.128 1.00 95.94 110 ASN A N 1
ATOM 856 C CA . ASN A 1 110 ? 0.242 -7.551 0.507 1.00 95.94 110 ASN A CA 1
ATOM 857 C C . ASN A 1 110 ? 1.097 -8.810 0.325 1.00 95.94 110 ASN A C 1
ATOM 859 O O . ASN A 1 110 ? 1.756 -8.951 -0.701 1.00 95.94 110 ASN A O 1
ATOM 863 N N . ARG A 1 111 ? 1.029 -9.774 1.248 1.00 96.31 111 ARG A N 1
ATOM 864 C CA . ARG A 1 111 ? 1.721 -11.071 1.137 1.00 96.31 111 ARG A CA 1
ATOM 865 C C . ARG A 1 111 ? 3.217 -10.881 0.867 1.00 96.31 111 ARG A C 1
ATOM 867 O O . ARG A 1 111 ? 3.727 -11.329 -0.157 1.00 96.31 111 ARG A O 1
ATOM 874 N N . ASN A 1 112 ? 3.876 -10.156 1.759 1.00 97.44 112 ASN A N 1
ATOM 875 C CA . ASN A 1 112 ? 5.324 -9.969 1.789 1.00 97.44 112 ASN A CA 1
ATOM 876 C C . ASN A 1 112 ? 5.836 -10.374 3.187 1.00 97.44 112 ASN A C 1
ATOM 878 O O . ASN A 1 112 ? 5.109 -10.979 3.976 1.00 97.44 112 ASN A O 1
ATOM 882 N N . TYR A 1 113 ? 7.091 -10.062 3.496 1.00 97.50 113 TYR A N 1
ATOM 883 C CA . TYR A 1 113 ? 7.735 -10.350 4.778 1.00 97.50 113 TYR A CA 1
ATOM 884 C C . TYR A 1 113 ? 7.993 -9.070 5.581 1.00 97.50 113 TYR A C 1
ATOM 886 O O . TYR A 1 113 ? 9.029 -8.946 6.229 1.00 97.50 113 TYR A O 1
ATOM 894 N N . ILE A 1 114 ? 7.096 -8.084 5.500 1.00 97.94 114 ILE A N 1
ATOM 895 C CA . ILE A 1 114 ? 7.263 -6.811 6.209 1.00 97.94 114 ILE A CA 1
ATOM 896 C C . ILE A 1 114 ? 6.859 -6.994 7.675 1.00 97.94 114 ILE A C 1
ATOM 898 O O . ILE A 1 114 ? 5.741 -7.409 7.955 1.00 97.94 114 ILE A O 1
ATOM 902 N N . ASP A 1 115 ? 7.731 -6.655 8.614 1.00 97.25 115 ASP A N 1
ATOM 903 C CA . ASP A 1 115 ? 7.459 -6.682 10.056 1.00 97.25 115 ASP A CA 1
ATOM 904 C C . ASP A 1 115 ? 7.412 -5.277 10.685 1.00 97.25 115 ASP A C 1
ATOM 906 O O . ASP A 1 115 ? 6.856 -5.098 11.767 1.00 97.25 115 ASP A O 1
ATOM 910 N N . HIS A 1 116 ? 7.901 -4.243 9.990 1.00 95.25 116 HIS A N 1
ATOM 911 C CA . HIS A 1 116 ? 7.755 -2.860 10.439 1.00 95.25 116 HIS A CA 1
ATOM 912 C C . HIS A 1 116 ? 7.664 -1.833 9.304 1.00 95.25 116 HIS A C 1
ATOM 914 O O . HIS A 1 116 ? 8.276 -1.941 8.235 1.00 95.25 116 HIS A O 1
ATOM 920 N N . VAL A 1 117 ? 6.928 -0.759 9.595 1.00 97.81 117 VAL A N 1
ATOM 921 C CA . VAL A 1 117 ? 6.877 0.471 8.797 1.00 97.81 117 VAL A CA 1
ATOM 922 C C . VAL A 1 117 ? 7.792 1.505 9.451 1.00 97.81 117 VAL A C 1
ATOM 924 O O . VAL A 1 117 ? 7.756 1.706 10.664 1.00 97.81 117 VAL A O 1
ATOM 927 N N . LYS A 1 118 ? 8.635 2.177 8.663 1.00 97.50 118 LYS A N 1
ATOM 928 C CA . LYS A 1 118 ? 9.551 3.200 9.182 1.00 97.50 118 LYS A CA 1
ATOM 929 C C . LYS A 1 118 ? 8.827 4.543 9.321 1.00 97.50 118 LYS A C 1
ATOM 931 O O . LYS A 1 118 ? 7.994 4.857 8.473 1.00 97.50 118 LYS A O 1
ATOM 936 N N . PRO A 1 119 ? 9.190 5.394 10.301 1.00 97.56 119 PRO A N 1
ATOM 937 C CA . PRO A 1 119 ? 8.564 6.708 10.481 1.00 97.56 119 PRO A CA 1
ATOM 938 C C . PRO A 1 119 ? 8.598 7.617 9.243 1.00 97.56 119 PRO A C 1
ATOM 940 O O . PRO A 1 119 ? 7.719 8.450 9.071 1.00 97.56 119 PRO A O 1
ATOM 943 N N . ILE A 1 120 ? 9.571 7.424 8.349 1.00 97.62 120 ILE A N 1
ATOM 944 C CA . ILE A 1 120 ? 9.687 8.157 7.080 1.00 97.62 120 ILE A CA 1
ATOM 945 C C . ILE A 1 120 ? 8.507 7.923 6.113 1.00 97.62 120 ILE A C 1
ATOM 947 O O . ILE A 1 120 ? 8.376 8.641 5.129 1.00 97.62 120 ILE A O 1
ATOM 951 N N . VAL A 1 121 ? 7.599 6.983 6.409 1.00 97.62 121 VAL A N 1
ATOM 952 C CA . VAL A 1 121 ? 6.324 6.816 5.688 1.00 97.62 121 VAL A CA 1
ATOM 953 C C . VAL A 1 121 ? 5.521 8.114 5.573 1.00 97.62 121 VAL A C 1
ATOM 955 O O . VAL A 1 121 ? 4.827 8.305 4.580 1.00 97.62 121 VAL A O 1
ATOM 958 N N . SER A 1 122 ? 5.677 9.038 6.528 1.00 95.50 122 SER A N 1
ATOM 959 C CA . SER A 1 122 ? 5.047 10.361 6.496 1.00 95.50 122 SER A CA 1
ATOM 960 C C . SER A 1 122 ? 5.436 11.219 5.286 1.00 95.50 122 SER A C 1
ATOM 962 O O . SER A 1 122 ? 4.714 12.161 4.979 1.00 95.50 122 SER A O 1
ATOM 964 N N . GLN A 1 123 ? 6.536 10.907 4.588 1.00 96.06 123 GLN A N 1
ATOM 965 C CA . GLN A 1 123 ? 6.935 11.588 3.348 1.00 96.06 123 GLN A CA 1
ATOM 966 C C . GLN A 1 123 ? 6.022 11.264 2.159 1.00 96.06 123 GLN A C 1
ATOM 968 O O . GLN A 1 123 ? 6.038 11.976 1.155 1.00 96.06 123 GLN A O 1
ATOM 973 N N . LEU A 1 124 ? 5.212 10.206 2.250 1.00 97.12 124 LEU A N 1
ATOM 974 C CA . LEU A 1 124 ? 4.233 9.847 1.228 1.00 97.12 124 LEU A CA 1
ATOM 975 C C . LEU A 1 124 ? 2.975 10.716 1.363 1.00 97.12 124 LEU A C 1
ATOM 977 O O . LEU A 1 124 ? 1.873 10.228 1.591 1.00 97.12 124 LEU A O 1
ATOM 981 N N . GLU A 1 125 ? 3.139 12.031 1.220 1.00 93.44 125 GLU A N 1
ATOM 982 C CA . GLU A 1 125 ? 2.086 13.023 1.473 1.00 93.44 125 GLU A CA 1
ATOM 983 C C . GLU A 1 125 ? 0.857 12.842 0.570 1.00 93.44 125 GLU A C 1
ATOM 985 O O . GLU A 1 125 ? -0.259 13.162 0.973 1.00 93.44 125 GLU A O 1
ATOM 990 N N . ASN A 1 126 ? 1.040 12.293 -0.635 1.00 97.62 126 ASN A N 1
ATOM 991 C CA . ASN A 1 126 ? -0.035 12.033 -1.597 1.00 97.62 126 ASN A CA 1
ATOM 992 C C . ASN A 1 126 ? -0.725 10.674 -1.407 1.00 97.62 126 ASN A C 1
ATOM 994 O O . ASN A 1 126 ? -1.662 10.369 -2.152 1.00 97.62 126 ASN A O 1
ATOM 998 N N . LEU A 1 127 ? -0.282 9.863 -0.441 1.00 98.38 127 LEU A N 1
ATOM 999 C CA . LEU A 1 127 ? -0.778 8.509 -0.242 1.00 98.38 127 LEU A CA 1
ATOM 1000 C C . LEU A 1 127 ? -2.245 8.529 0.182 1.00 98.38 127 LEU A C 1
ATOM 1002 O O . LEU A 1 127 ? -2.613 9.142 1.180 1.00 98.38 127 LEU A O 1
ATOM 1006 N N . ARG A 1 128 ? -3.070 7.821 -0.586 1.00 98.50 128 ARG A N 1
ATOM 1007 C CA . ARG A 1 128 ? -4.506 7.629 -0.356 1.00 98.50 128 ARG A CA 1
ATOM 1008 C C . ARG A 1 128 ? -4.830 6.202 0.031 1.00 98.50 128 ARG A C 1
ATOM 1010 O O . ARG A 1 128 ? -5.744 5.974 0.811 1.00 98.50 128 ARG A O 1
ATOM 1017 N N . VAL A 1 129 ? -4.090 5.240 -0.506 1.00 98.31 129 VAL A N 1
ATOM 1018 C CA . VAL A 1 129 ? -4.342 3.824 -0.273 1.00 98.31 129 VAL A CA 1
ATOM 1019 C C . VAL A 1 129 ? -3.048 3.134 0.118 1.00 98.31 129 VAL A C 1
ATOM 1021 O O . VAL A 1 129 ? -2.078 3.152 -0.641 1.00 98.31 129 VAL A O 1
ATOM 1024 N N . LEU A 1 130 ? -3.055 2.502 1.288 1.00 97.75 130 LEU A N 1
ATOM 1025 C CA . LEU A 1 130 ? -1.976 1.643 1.755 1.00 97.75 130 LEU A CA 1
ATOM 1026 C C . LEU A 1 130 ? -2.536 0.278 2.138 1.00 97.75 130 LEU A C 1
ATOM 1028 O O . LEU A 1 130 ? -3.401 0.170 3.008 1.00 97.75 130 LEU A O 1
ATOM 1032 N N . SER A 1 131 ? -2.015 -0.764 1.498 1.00 97.25 131 SER A N 1
ATOM 1033 C CA . SER A 1 131 ? -2.390 -2.146 1.775 1.00 97.25 131 SER A CA 1
ATOM 1034 C C . SER A 1 131 ? -1.151 -2.959 2.144 1.00 97.25 131 SER A C 1
ATOM 1036 O O . SER A 1 131 ? -0.210 -3.061 1.356 1.00 97.25 131 SER A O 1
ATOM 1038 N N . LEU A 1 132 ? -1.157 -3.530 3.348 1.00 97.06 132 LEU A N 1
ATOM 1039 C CA . LEU A 1 132 ? -0.078 -4.332 3.939 1.00 97.06 132 LEU A CA 1
ATOM 1040 C C . LEU A 1 132 ? -0.617 -5.678 4.453 1.00 97.06 132 LEU A C 1
ATOM 1042 O O . LEU A 1 132 ? -0.132 -6.222 5.443 1.00 97.06 132 LEU A O 1
ATOM 1046 N N . VAL A 1 133 ? -1.629 -6.228 3.784 1.00 96.06 133 VAL A N 1
ATOM 1047 C CA . VAL A 1 133 ? -2.320 -7.458 4.197 1.00 96.06 133 VAL A CA 1
ATOM 1048 C C . VAL A 1 133 ? -1.373 -8.653 4.171 1.00 96.06 133 VAL A C 1
ATOM 1050 O O . VAL A 1 133 ? -0.580 -8.750 3.240 1.00 96.06 133 VAL A O 1
ATOM 1053 N N . TYR A 1 134 ? -1.492 -9.608 5.096 1.00 96.38 134 TYR A N 1
ATOM 1054 C CA . TYR A 1 134 ? -0.634 -10.807 5.131 1.00 96.38 134 TYR A CA 1
ATOM 1055 C C . TYR A 1 134 ? 0.855 -10.439 5.208 1.00 96.38 134 TYR A C 1
ATOM 1057 O O . TYR A 1 134 ? 1.646 -10.801 4.336 1.00 96.38 134 TYR A O 1
ATOM 1065 N N . ASN A 1 135 ? 1.216 -9.685 6.238 1.00 97.56 135 ASN A N 1
ATOM 1066 C CA . ASN A 1 135 ? 2.597 -9.382 6.601 1.00 97.56 135 ASN A CA 1
ATOM 1067 C C . ASN A 1 135 ? 2.815 -9.822 8.065 1.00 97.56 135 ASN A C 1
ATOM 1069 O O . ASN A 1 135 ? 2.118 -10.703 8.564 1.00 97.56 135 ASN A O 1
ATOM 1073 N N . SER A 1 136 ? 3.830 -9.303 8.749 1.00 97.62 136 SER A N 1
ATOM 1074 C CA . SER A 1 136 ? 4.148 -9.634 10.145 1.00 97.62 136 SER A CA 1
ATOM 1075 C C . SER A 1 136 ? 4.278 -8.383 11.014 1.00 97.62 136 SER A C 1
ATOM 1077 O O . SER A 1 136 ? 5.091 -8.362 11.930 1.00 97.62 136 SER A O 1
ATOM 1079 N N . ILE A 1 137 ? 3.508 -7.334 10.712 1.00 98.19 137 ILE A N 1
ATOM 1080 C CA . ILE A 1 137 ? 3.625 -6.037 11.385 1.00 98.19 137 ILE A CA 1
ATOM 1081 C C . ILE A 1 137 ? 3.080 -6.124 12.810 1.00 98.19 137 ILE A C 1
ATOM 1083 O O . ILE A 1 137 ? 1.917 -6.468 13.002 1.00 98.19 137 ILE A O 1
ATOM 1087 N N . GLU A 1 138 ? 3.911 -5.767 13.789 1.00 97.00 138 GLU A N 1
ATOM 1088 C CA . GLU A 1 138 ? 3.552 -5.789 15.217 1.00 97.00 138 GLU A CA 1
ATOM 1089 C C . GLU A 1 138 ? 3.094 -4.421 15.738 1.00 97.00 138 GLU A C 1
ATOM 1091 O O . GLU A 1 138 ? 2.233 -4.331 16.612 1.00 97.00 138 GLU A O 1
ATOM 1096 N N . TYR A 1 139 ? 3.640 -3.337 15.180 1.00 96.44 139 TYR A N 1
ATOM 1097 C CA . TYR A 1 139 ? 3.304 -1.968 15.561 1.00 96.44 139 TYR A CA 1
ATOM 1098 C C . TYR A 1 139 ? 3.398 -1.006 14.373 1.00 96.44 139 TYR A C 1
ATOM 1100 O O . TYR A 1 139 ? 4.125 -1.228 13.401 1.00 96.44 139 TYR A O 1
ATOM 1108 N N . LEU A 1 140 ? 2.674 0.108 14.473 1.00 97.38 140 LEU A N 1
ATOM 1109 C CA . LEU A 1 140 ? 2.693 1.187 13.487 1.00 97.38 140 LEU A CA 1
ATOM 1110 C C . LEU A 1 140 ? 3.452 2.393 14.053 1.00 97.38 140 LEU A C 1
ATOM 1112 O O . LEU A 1 140 ? 3.217 2.775 15.201 1.00 97.38 140 LEU A O 1
ATOM 1116 N N . PRO A 1 141 ? 4.332 3.048 13.277 1.00 97.31 141 PRO A N 1
ATOM 1117 C CA . PRO A 1 141 ? 4.953 4.286 13.720 1.00 97.31 141 PRO A CA 1
ATOM 1118 C C . PRO A 1 141 ? 3.905 5.403 13.782 1.00 97.31 141 PRO A C 1
ATOM 1120 O O . PRO A 1 141 ? 3.110 5.556 12.855 1.00 97.31 141 PRO A O 1
ATOM 1123 N N . LEU A 1 142 ? 3.971 6.267 14.803 1.00 97.12 142 LEU A N 1
ATOM 1124 C CA . LEU A 1 142 ? 3.075 7.431 14.925 1.00 97.12 142 LEU A CA 1
ATOM 1125 C C . LEU A 1 142 ? 3.091 8.334 13.677 1.00 97.12 142 LEU A C 1
ATOM 1127 O O . LEU A 1 142 ? 2.104 8.977 13.333 1.00 97.12 142 LEU A O 1
ATOM 1131 N N . ALA A 1 143 ? 4.214 8.360 12.960 1.00 97.81 143 ALA A N 1
ATOM 1132 C CA . ALA A 1 143 ? 4.355 9.139 11.740 1.00 97.81 143 ALA A CA 1
ATOM 1133 C C . ALA A 1 143 ? 3.475 8.636 10.575 1.00 97.81 143 ALA A C 1
ATOM 1135 O O . ALA A 1 143 ? 3.176 9.425 9.683 1.00 97.81 143 ALA A O 1
ATOM 1136 N N . LEU A 1 144 ? 3.005 7.379 10.584 1.00 97.94 144 LEU A N 1
ATOM 1137 C CA . LEU A 1 144 ? 2.034 6.884 9.596 1.00 97.94 144 LEU A CA 1
ATOM 1138 C C . LEU A 1 144 ? 0.765 7.741 9.584 1.00 97.94 144 LEU A C 1
ATOM 1140 O O . LEU A 1 144 ? 0.250 8.075 8.519 1.00 97.94 144 LEU A O 1
ATOM 1144 N N . PHE A 1 145 ? 0.320 8.176 10.760 1.00 97.00 145 PHE A N 1
ATOM 1145 C CA . PHE A 1 145 ? -0.894 8.971 10.930 1.00 97.00 145 PHE A CA 1
ATOM 1146 C C . PHE A 1 145 ? -0.738 10.431 10.475 1.00 97.00 145 PHE A C 1
ATOM 1148 O O . PHE A 1 145 ? -1.698 11.195 10.489 1.00 97.00 145 PHE A O 1
ATOM 1155 N N . ASN A 1 146 ? 0.454 10.821 10.005 1.00 96.75 146 ASN A N 1
ATOM 1156 C CA . ASN A 1 146 ? 0.674 12.095 9.319 1.00 96.75 146 ASN A CA 1
ATOM 1157 C C . ASN A 1 146 ? 0.390 12.022 7.807 1.00 96.75 146 ASN A C 1
ATOM 1159 O O . ASN A 1 146 ? 0.434 13.058 7.143 1.00 96.75 146 ASN A O 1
ATOM 1163 N N . CYS A 1 147 ? 0.061 10.847 7.254 1.00 97.00 147 CYS A N 1
ATOM 1164 C CA . CYS A 1 147 ? -0.393 10.701 5.867 1.00 97.00 147 CYS A CA 1
ATOM 1165 C C . CYS A 1 147 ? -1.838 11.216 5.730 1.00 97.00 147 CYS A C 1
ATOM 1167 O O . CYS A 1 147 ? -2.781 10.443 5.608 1.00 97.00 147 CYS A O 1
ATOM 1169 N N . LYS A 1 148 ? -2.032 12.539 5.791 1.00 95.06 148 LYS A N 1
ATOM 1170 C CA . LYS A 1 148 ? -3.355 13.182 5.929 1.00 95.06 148 LYS A CA 1
ATOM 1171 C C . LYS A 1 148 ? -4.341 12.886 4.796 1.00 95.06 148 LYS A C 1
ATOM 1173 O O . LYS A 1 148 ? -5.538 13.032 5.003 1.00 95.06 148 LYS A O 1
ATOM 1178 N N . ASN A 1 149 ? -3.844 12.486 3.626 1.00 97.94 149 ASN A N 1
ATOM 1179 C CA . ASN A 1 149 ? -4.658 12.130 2.464 1.00 97.94 149 ASN A CA 1
ATOM 1180 C C . ASN A 1 149 ? -5.078 10.651 2.440 1.00 97.94 149 ASN A C 1
ATOM 1182 O O . ASN A 1 149 ? -5.716 10.231 1.474 1.00 97.94 149 ASN A O 1
ATOM 1186 N N . LEU A 1 150 ? -4.713 9.856 3.455 1.00 98.38 150 LEU A N 1
ATOM 1187 C CA . LEU A 1 150 ? -5.005 8.428 3.490 1.00 98.38 150 LEU A CA 1
ATOM 1188 C C . LEU A 1 150 ? -6.513 8.195 3.631 1.00 98.38 150 LEU A C 1
ATOM 1190 O O . LEU A 1 150 ? -7.122 8.604 4.612 1.00 98.38 150 LEU A O 1
ATOM 1194 N N . GLN A 1 151 ? -7.082 7.519 2.638 1.00 98.38 151 GLN A N 1
ATOM 1195 C CA . GLN A 1 151 ? -8.500 7.180 2.506 1.00 98.38 151 GLN A CA 1
ATOM 1196 C C . GLN A 1 151 ? -8.765 5.710 2.825 1.00 98.38 151 GLN A C 1
ATOM 1198 O O . GLN A 1 151 ? -9.809 5.374 3.373 1.00 98.38 151 GLN A O 1
ATOM 1203 N N . ARG A 1 152 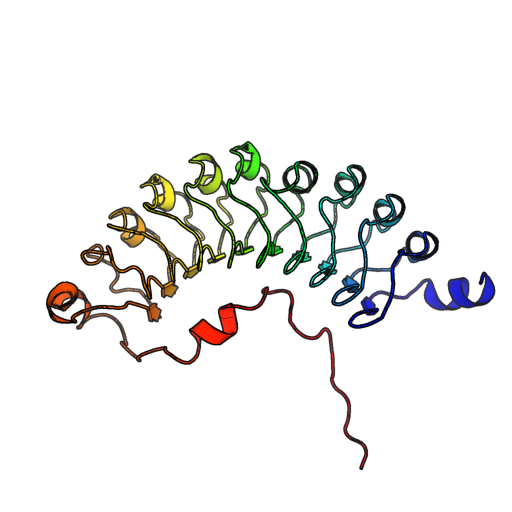? -7.815 4.822 2.518 1.00 98.06 152 ARG A N 1
ATOM 1204 C CA . ARG A 1 152 ? -7.920 3.391 2.802 1.00 98.06 152 ARG A CA 1
ATOM 1205 C C . ARG A 1 152 ? -6.636 2.873 3.427 1.00 98.06 152 ARG A C 1
ATOM 1207 O O . ARG A 1 152 ? -5.563 2.981 2.828 1.00 98.06 152 ARG A O 1
ATOM 1214 N N . LEU A 1 153 ? -6.772 2.246 4.590 1.00 97.75 153 LEU A N 1
ATOM 1215 C CA . LEU A 1 153 ? -5.696 1.551 5.284 1.00 97.75 153 LEU A CA 1
ATOM 1216 C C . LEU A 1 153 ? -6.110 0.102 5.538 1.00 97.75 153 LEU A C 1
ATOM 1218 O O . LEU A 1 153 ? -7.049 -0.162 6.287 1.00 97.75 153 LEU A O 1
ATOM 1222 N N . ASN A 1 154 ? -5.405 -0.839 4.912 1.00 97.31 154 ASN A N 1
ATOM 1223 C CA . ASN A 1 154 ? -5.631 -2.263 5.130 1.00 97.31 154 ASN A CA 1
ATOM 1224 C C . ASN A 1 154 ? -4.399 -2.916 5.761 1.00 97.31 154 ASN A C 1
ATOM 1226 O O . ASN A 1 154 ? -3.347 -3.036 5.130 1.00 97.31 154 ASN A O 1
ATOM 1230 N N . LEU A 1 155 ? -4.560 -3.343 7.009 1.00 97.44 155 LEU A N 1
ATOM 1231 C CA . LEU A 1 155 ? -3.545 -3.980 7.846 1.00 97.44 155 LEU A CA 1
ATOM 1232 C C . LEU A 1 155 ? -3.981 -5.384 8.282 1.00 97.44 155 LEU A C 1
ATOM 1234 O O . LEU A 1 155 ? -3.445 -5.942 9.239 1.00 97.44 155 LEU A O 1
ATOM 1238 N N . SER A 1 156 ? -4.959 -5.964 7.593 1.00 95.81 156 SER A N 1
ATOM 1239 C CA . SER A 1 156 ? -5.495 -7.272 7.953 1.00 95.81 156 SER A CA 1
ATOM 1240 C C . SER A 1 156 ? -4.427 -8.369 7.874 1.00 95.81 156 SER A C 1
ATOM 1242 O O . SER A 1 156 ? -3.549 -8.318 7.015 1.00 95.81 156 SER A O 1
ATOM 1244 N N . ASN A 1 157 ? -4.533 -9.417 8.690 1.00 95.94 157 ASN A N 1
ATOM 1245 C CA . ASN A 1 157 ? -3.597 -10.544 8.714 1.00 95.94 157 ASN A CA 1
ATOM 1246 C C . ASN A 1 157 ? -2.160 -10.065 9.007 1.00 95.94 157 ASN A C 1
ATOM 1248 O O . ASN A 1 157 ? -1.245 -10.269 8.206 1.00 95.94 157 ASN A O 1
ATOM 1252 N N . ASN A 1 158 ? -2.000 -9.383 10.142 1.00 97.81 158 ASN A N 1
ATOM 1253 C CA . ASN A 1 158 ? -0.725 -8.969 10.732 1.00 97.81 158 ASN A CA 1
ATOM 1254 C C . ASN A 1 158 ? -0.690 -9.418 12.209 1.00 97.81 158 ASN A C 1
ATOM 1256 O O . ASN A 1 158 ? -1.416 -10.333 12.588 1.00 97.81 158 ASN A O 1
ATOM 1260 N N . LYS A 1 159 ? 0.186 -8.826 13.026 1.00 97.62 159 LYS A N 1
ATOM 1261 C CA . LYS A 1 159 ? 0.367 -9.139 14.452 1.00 97.62 159 LYS A CA 1
ATOM 1262 C C . LYS A 1 159 ? 0.134 -7.904 15.328 1.00 97.62 159 LYS A C 1
ATOM 1264 O O . LYS A 1 159 ? 0.795 -7.715 16.348 1.00 97.62 159 LYS A O 1
ATOM 1269 N N . LEU A 1 160 ? -0.730 -6.992 14.878 1.00 97.81 160 LEU A N 1
ATOM 1270 C CA . LEU A 1 160 ? -0.973 -5.739 15.585 1.00 97.81 160 LEU A CA 1
ATOM 1271 C C . LEU A 1 160 ? -1.698 -6.027 16.895 1.00 97.81 160 LEU A C 1
ATOM 1273 O O . LEU A 1 160 ? -2.767 -6.627 16.882 1.00 97.81 160 LEU A O 1
ATOM 1277 N N . ASN A 1 161 ? -1.148 -5.540 18.003 1.00 96.00 161 ASN A N 1
ATOM 1278 C CA . ASN A 1 161 ? -1.788 -5.630 19.320 1.00 96.00 161 ASN A CA 1
ATOM 1279 C C . ASN A 1 161 ? -2.582 -4.370 19.703 1.00 96.00 161 ASN A C 1
ATOM 1281 O O . ASN A 1 161 ? -3.414 -4.395 20.611 1.00 96.00 161 ASN A O 1
ATOM 1285 N N . SER A 1 162 ? -2.333 -3.256 19.012 1.00 95.88 162 SER A N 1
ATOM 1286 C CA . SER A 1 162 ? -2.960 -1.966 19.280 1.00 95.88 162 SER A CA 1
ATOM 1287 C C . SER A 1 162 ? -2.942 -1.060 18.049 1.00 95.88 162 SER A C 1
ATOM 1289 O O . SER A 1 162 ? -2.113 -1.203 17.147 1.00 95.88 162 SER A O 1
ATOM 1291 N N . ILE A 1 163 ? -3.859 -0.093 18.040 1.00 97.62 163 ILE A N 1
ATOM 1292 C CA . ILE A 1 163 ? -3.847 1.064 17.143 1.00 97.62 163 ILE A CA 1
ATOM 1293 C C . ILE A 1 163 ? -3.667 2.308 18.017 1.00 97.62 163 ILE A C 1
ATOM 1295 O O . ILE A 1 163 ? -4.389 2.450 19.005 1.00 97.62 163 ILE A O 1
ATOM 1299 N N . PRO A 1 164 ? -2.718 3.208 17.710 1.00 96.19 164 PRO A N 1
ATOM 1300 C CA . PRO A 1 164 ? -2.506 4.391 18.529 1.00 96.19 164 PRO A CA 1
ATOM 1301 C C . PRO A 1 164 ? -3.647 5.412 18.358 1.00 96.19 164 PRO A C 1
ATOM 1303 O O . PRO A 1 164 ? -4.219 5.520 17.267 1.00 96.19 164 PRO A O 1
ATOM 1306 N N . PRO A 1 165 ? -3.933 6.221 19.397 1.00 96.81 165 PRO A N 1
ATOM 1307 C CA . PRO A 1 165 ? -4.910 7.314 19.349 1.00 96.81 165 PRO A CA 1
ATOM 1308 C C . PRO A 1 165 ? -4.716 8.294 18.185 1.00 96.81 165 PRO A C 1
ATOM 1310 O O . PRO A 1 165 ? -5.688 8.853 17.686 1.00 96.81 165 PRO A O 1
ATOM 1313 N N . ASP A 1 166 ? -3.482 8.450 17.694 1.00 97.31 166 ASP A N 1
ATOM 1314 C CA . ASP A 1 166 ? -3.136 9.267 16.527 1.00 97.31 166 ASP A CA 1
ATOM 1315 C C . ASP A 1 166 ? -3.924 8.928 15.252 1.00 97.31 166 ASP A C 1
ATOM 1317 O O . ASP A 1 166 ? -3.920 9.738 14.324 1.00 97.31 166 ASP A O 1
ATOM 1321 N N . ILE A 1 167 ? -4.633 7.792 15.199 1.00 97.62 167 ILE A N 1
ATOM 1322 C CA . ILE A 1 167 ? -5.583 7.470 14.128 1.00 97.62 167 ILE A CA 1
ATOM 1323 C C . ILE A 1 167 ? -6.539 8.631 13.825 1.00 97.62 167 ILE A C 1
ATOM 1325 O O . ILE A 1 167 ? -6.817 8.874 12.653 1.00 97.62 167 ILE A O 1
ATOM 1329 N N . GLU A 1 168 ? -6.934 9.433 14.826 1.00 96.44 168 GLU A N 1
ATOM 1330 C CA . GLU A 1 168 ? -7.793 10.612 14.629 1.00 96.44 168 GLU A CA 1
ATOM 1331 C C . GLU A 1 168 ? -7.227 11.644 13.643 1.00 96.44 168 GLU A C 1
ATOM 1333 O O . GLU A 1 168 ? -7.981 12.474 13.131 1.00 96.44 168 GLU A O 1
ATOM 1338 N N . LYS A 1 169 ? -5.913 11.641 13.380 1.00 97.38 169 LYS A N 1
ATOM 1339 C CA . LYS A 1 169 ? -5.258 12.567 12.441 1.00 97.38 169 LYS A CA 1
ATOM 1340 C C . LYS A 1 169 ? -5.586 12.250 10.984 1.00 97.38 169 LYS A C 1
ATOM 1342 O O . LYS A 1 169 ? -5.494 13.143 10.139 1.00 97.38 169 LYS A O 1
ATOM 1347 N N . LEU A 1 170 ? -6.004 11.021 10.682 1.00 97.75 170 LEU A N 1
ATOM 1348 C CA . LEU A 1 170 ? -6.371 10.583 9.338 1.00 97.75 170 LEU A CA 1
ATOM 1349 C C . LEU A 1 170 ? -7.795 11.034 8.979 1.00 97.75 170 LEU A C 1
ATOM 1351 O O . LEU A 1 170 ? -8.695 10.227 8.782 1.00 97.75 170 LEU A O 1
ATOM 1355 N N . LYS A 1 171 ? -8.010 12.350 8.889 1.00 97.25 171 LYS A N 1
ATOM 1356 C CA . LYS A 1 171 ? -9.336 12.953 8.648 1.00 97.25 171 LYS A CA 1
ATOM 1357 C C . LYS A 1 171 ? -9.978 12.554 7.313 1.00 97.25 171 LYS A C 1
ATOM 1359 O O . LYS A 1 171 ? -11.189 12.692 7.164 1.00 97.25 171 LYS A O 1
ATOM 1364 N N . GLU A 1 172 ? -9.177 12.059 6.373 1.00 98.19 172 GLU A N 1
ATOM 1365 C CA . GLU A 1 172 ? -9.632 11.557 5.077 1.00 98.19 172 GLU A CA 1
ATOM 1366 C C . GLU A 1 172 ? -9.942 10.053 5.063 1.00 98.19 172 GLU A C 1
ATOM 1368 O O . GLU A 1 172 ? -10.399 9.560 4.037 1.00 98.19 172 GLU A O 1
ATOM 1373 N N . LEU A 1 173 ? -9.721 9.325 6.166 1.00 98.00 173 LEU A N 1
ATOM 1374 C CA . LEU A 1 173 ? -9.870 7.871 6.199 1.00 98.00 173 LEU A CA 1
ATOM 1375 C C . LEU A 1 173 ? -11.340 7.467 6.059 1.00 98.00 173 LEU A C 1
ATOM 1377 O O . LEU A 1 173 ? -12.178 7.826 6.884 1.00 98.00 173 LEU A O 1
ATOM 1381 N N . GLU A 1 174 ? -11.625 6.690 5.020 1.00 96.44 174 GLU A N 1
ATOM 1382 C CA . GLU A 1 174 ? -12.945 6.146 4.705 1.00 96.44 174 GLU A CA 1
ATOM 1383 C C . GLU A 1 174 ? -13.049 4.661 5.050 1.00 96.44 174 GLU A C 1
ATOM 1385 O O . GLU A 1 174 ? -14.111 4.189 5.458 1.00 96.44 174 GLU A O 1
ATOM 1390 N N . GLU A 1 175 ? -11.948 3.922 4.909 1.00 95.50 175 GLU A N 1
ATOM 1391 C CA . GLU A 1 175 ? -11.929 2.475 5.088 1.00 95.50 175 GLU A CA 1
ATOM 1392 C C . GLU A 1 175 ? -10.727 2.017 5.919 1.00 95.50 175 GLU A C 1
ATOM 1394 O O . GLU A 1 175 ? -9.567 2.255 5.557 1.00 95.50 175 GLU A O 1
ATOM 1399 N N . LEU A 1 176 ? -11.016 1.308 7.010 1.00 96.06 176 LEU A N 1
ATOM 1400 C CA . LEU A 1 176 ? -10.032 0.741 7.924 1.00 96.06 176 LEU A CA 1
ATOM 1401 C C . LEU A 1 176 ? -10.280 -0.759 8.109 1.00 96.06 176 LEU A C 1
ATOM 1403 O O . LEU A 1 176 ? -11.294 -1.169 8.672 1.00 96.06 176 LEU A O 1
ATOM 1407 N N . TYR A 1 177 ? -9.324 -1.575 7.669 1.00 95.00 177 TYR A N 1
ATOM 1408 C CA . TYR A 1 177 ? -9.380 -3.030 7.813 1.00 95.00 177 TYR A CA 1
ATOM 1409 C C . TYR A 1 177 ? -8.244 -3.518 8.711 1.00 95.00 177 TYR A C 1
ATOM 1411 O O . TYR A 1 177 ? -7.065 -3.302 8.416 1.00 95.00 177 TYR A O 1
ATOM 1419 N N . LEU A 1 178 ? -8.619 -4.187 9.793 1.00 95.75 178 LEU A N 1
ATOM 1420 C CA . LEU A 1 178 ? -7.755 -4.677 10.864 1.00 95.75 178 LEU A CA 1
ATOM 1421 C C . LEU A 1 178 ? -8.032 -6.157 11.166 1.00 95.75 178 LEU A C 1
ATOM 1423 O O . LEU A 1 178 ? -7.732 -6.639 12.259 1.00 95.75 178 LEU A O 1
ATOM 1427 N N . ASP A 1 179 ? -8.618 -6.883 10.215 1.00 91.94 179 ASP A N 1
ATOM 1428 C CA . ASP A 1 179 ? -9.027 -8.270 10.426 1.00 91.94 179 ASP A CA 1
ATOM 1429 C C . ASP A 1 179 ? -7.829 -9.167 10.744 1.00 91.94 179 ASP A C 1
ATOM 1431 O O . ASP A 1 179 ? -6.735 -8.929 10.237 1.00 91.94 179 ASP A O 1
ATOM 1435 N N . SER A 1 180 ? -8.031 -10.234 11.512 1.00 93.62 180 SER A N 1
ATOM 1436 C CA . SER A 1 180 ? -7.011 -11.242 11.814 1.00 93.62 180 SER A CA 1
ATOM 1437 C C . SER A 1 180 ? -5.724 -10.598 12.369 1.00 93.62 180 SER A C 1
ATOM 1439 O O . SER A 1 180 ? -4.659 -10.679 11.753 1.00 93.62 180 SER A O 1
ATOM 1441 N N . ASN A 1 181 ? -5.848 -9.895 13.495 1.00 96.31 181 ASN A N 1
ATOM 1442 C CA . ASN A 1 181 ? -4.750 -9.320 14.278 1.00 96.31 181 ASN A CA 1
ATOM 1443 C C . ASN A 1 181 ? -4.902 -9.737 15.758 1.00 96.31 181 ASN A C 1
ATOM 1445 O O . ASN A 1 181 ? -5.810 -10.489 16.115 1.00 96.31 181 ASN A O 1
ATOM 1449 N N . ASP A 1 182 ? -4.022 -9.236 16.624 1.00 96.00 182 ASP A N 1
ATOM 1450 C CA . ASP A 1 182 ? -4.010 -9.506 18.066 1.00 96.00 182 ASP A CA 1
ATOM 1451 C C . ASP A 1 182 ? -4.553 -8.309 18.873 1.00 96.00 182 ASP A C 1
ATOM 1453 O O . ASP A 1 182 ? -4.100 -8.033 19.982 1.00 96.00 182 ASP A O 1
ATOM 1457 N N . LEU A 1 183 ? -5.500 -7.543 18.311 1.00 95.56 183 LEU A N 1
ATOM 1458 C CA . LEU A 1 183 ? -5.998 -6.322 18.949 1.00 95.56 183 LEU A CA 1
ATOM 1459 C C . LEU A 1 183 ? -6.778 -6.646 20.225 1.00 95.56 183 LEU A C 1
ATOM 1461 O O . LEU A 1 183 ? -7.761 -7.383 20.179 1.00 95.56 183 LEU A O 1
ATOM 1465 N N . ALA A 1 184 ? -6.386 -6.030 21.342 1.00 93.00 184 ALA A N 1
ATOM 1466 C CA . ALA A 1 184 ? -7.127 -6.111 22.604 1.00 93.00 184 ALA A CA 1
ATOM 1467 C C . ALA A 1 184 ? -8.231 -5.041 22.716 1.00 93.00 184 ALA A C 1
ATOM 1469 O O . ALA A 1 184 ? -9.283 -5.275 23.307 1.00 93.00 184 ALA A O 1
ATOM 1470 N N . ALA A 1 185 ? -7.998 -3.865 22.130 1.00 92.75 185 ALA A N 1
ATOM 1471 C CA . ALA A 1 185 ? -8.931 -2.743 22.106 1.00 92.75 185 ALA A CA 1
ATOM 1472 C C . ALA A 1 185 ? -8.691 -1.864 20.869 1.00 92.75 185 ALA A C 1
ATOM 1474 O O . ALA A 1 185 ? -7.595 -1.851 20.300 1.00 92.75 185 ALA A O 1
ATOM 1475 N N . LEU A 1 186 ? -9.703 -1.082 20.493 1.00 94.25 186 LEU A N 1
ATOM 1476 C CA . LEU A 1 186 ? -9.539 0.070 19.606 1.00 94.25 186 LEU A CA 1
ATOM 1477 C C . LEU A 1 186 ? -9.535 1.364 20.434 1.00 94.25 186 LEU A C 1
ATOM 1479 O O . LEU A 1 186 ? -10.295 1.458 21.399 1.00 94.25 186 LEU A O 1
ATOM 1483 N N . PRO A 1 187 ? -8.741 2.380 20.059 1.00 95.31 187 PRO A N 1
ATOM 1484 C CA . PRO A 1 187 ? -8.799 3.682 20.712 1.00 95.31 187 PRO A CA 1
ATOM 1485 C C . PRO A 1 187 ? -10.131 4.386 20.398 1.00 95.31 187 PRO A C 1
ATOM 1487 O O . PRO A 1 187 ? -10.642 4.282 19.280 1.00 95.31 187 PRO A O 1
ATOM 1490 N N . GLU A 1 188 ? -10.670 5.157 21.349 1.00 93.44 188 GLU A N 1
ATOM 1491 C CA . GLU A 1 188 ? -11.924 5.919 21.173 1.00 93.44 188 GLU A CA 1
ATOM 1492 C C . GLU A 1 188 ? -11.876 6.871 19.968 1.00 93.44 188 GLU A C 1
ATOM 1494 O O . GLU A 1 188 ? -12.880 7.134 19.310 1.00 93.44 188 GLU A O 1
ATOM 1499 N N . GLN A 1 189 ? -10.672 7.311 19.613 1.00 96.44 189 GLN A N 1
ATOM 1500 C CA . GLN A 1 189 ? -10.348 8.149 18.465 1.00 96.44 189 GLN A CA 1
ATOM 1501 C C . GLN A 1 189 ? -10.772 7.559 17.111 1.00 96.44 189 GLN A C 1
ATOM 1503 O O . GLN A 1 189 ? -10.924 8.311 16.152 1.00 96.44 189 GLN A O 1
ATOM 1508 N N . VAL A 1 190 ? -11.007 6.246 16.999 1.00 95.00 190 VAL A N 1
ATOM 1509 C CA . VAL A 1 190 ? -11.589 5.667 15.773 1.00 95.00 190 VAL A CA 1
ATOM 1510 C C . VAL A 1 190 ? -12.993 6.227 15.519 1.00 95.00 190 VAL A C 1
ATOM 1512 O O . VAL A 1 190 ? -13.337 6.502 14.372 1.00 95.00 190 VAL A O 1
ATOM 1515 N N . ALA A 1 191 ? -13.779 6.472 16.573 1.00 90.62 191 ALA A N 1
ATOM 1516 C CA . ALA A 1 191 ? -15.123 7.037 16.459 1.00 90.62 191 ALA A CA 1
ATOM 1517 C C . ALA A 1 191 ? -15.133 8.534 16.094 1.00 90.62 191 ALA A C 1
ATOM 1519 O O . ALA A 1 191 ? -16.162 9.057 15.675 1.00 90.62 191 ALA A O 1
ATOM 1520 N N . SER A 1 192 ? -13.995 9.234 16.201 1.00 90.94 192 SER A N 1
ATOM 1521 C CA . SER A 1 192 ? -13.877 10.657 15.844 1.00 90.94 192 SER A CA 1
ATOM 1522 C C . SER A 1 192 ? -13.500 10.899 14.374 1.00 90.94 192 SER A C 1
ATOM 1524 O O . SER A 1 192 ? -13.317 12.049 13.953 1.00 90.94 192 SER A O 1
ATOM 1526 N N . LEU A 1 193 ? -13.370 9.832 13.576 1.00 95.44 193 LEU A N 1
ATOM 1527 C CA . LEU A 1 193 ? -13.033 9.908 12.158 1.00 95.44 193 LEU A CA 1
ATOM 1528 C C . LEU A 1 193 ? -14.246 10.359 11.327 1.00 95.44 193 LEU A C 1
ATOM 1530 O O . LEU A 1 193 ? -15.201 9.601 11.167 1.00 95.44 193 LEU A O 1
ATOM 1534 N N . PRO A 1 194 ? -14.218 11.567 10.732 1.00 94.44 194 PRO A N 1
ATOM 1535 C CA . PRO A 1 194 ? -15.416 12.184 10.158 1.00 94.44 194 PRO A CA 1
ATOM 1536 C C . PRO A 1 194 ? -15.882 11.545 8.843 1.00 94.44 194 PRO A C 1
ATOM 1538 O O . PRO A 1 194 ? -17.006 11.795 8.414 1.00 94.44 194 PRO A O 1
ATOM 1541 N N . LYS A 1 195 ? -15.016 10.777 8.173 1.00 95.88 195 LYS A N 1
ATOM 1542 C CA . LYS A 1 195 ? -15.291 10.154 6.871 1.00 95.88 195 LYS A CA 1
ATOM 1543 C C . LYS A 1 195 ? -15.310 8.630 6.916 1.00 95.88 195 LYS A C 1
ATOM 1545 O O . LYS A 1 195 ? -15.511 8.021 5.868 1.00 95.88 195 LYS A O 1
ATOM 1550 N N . LEU A 1 196 ? -15.113 8.022 8.088 1.00 94.31 196 LEU A N 1
ATOM 1551 C CA . LEU A 1 196 ? -15.022 6.572 8.208 1.00 94.31 196 LEU A CA 1
ATOM 1552 C C . LEU A 1 196 ? -16.379 5.940 7.886 1.00 94.31 196 LEU A C 1
ATOM 1554 O O . LEU A 1 196 ? -17.382 6.227 8.533 1.00 94.31 196 LEU A O 1
ATOM 1558 N N . LYS A 1 197 ? -16.389 5.074 6.874 1.00 90.62 197 LYS A N 1
ATOM 1559 C CA . LYS A 1 197 ? -17.570 4.346 6.393 1.00 90.62 197 LYS A CA 1
ATOM 1560 C C . LYS A 1 197 ? -17.451 2.858 6.665 1.00 90.62 197 LYS A C 1
ATOM 1562 O O . LYS A 1 197 ? -18.455 2.217 6.958 1.00 90.62 197 LYS A O 1
ATOM 1567 N N . VAL A 1 198 ? -16.238 2.318 6.549 1.00 90.06 198 VAL A N 1
ATOM 1568 C CA . VAL A 1 198 ? -15.966 0.888 6.697 1.00 90.06 198 VAL A CA 1
ATOM 1569 C C . VAL A 1 198 ? -14.944 0.672 7.800 1.00 90.06 198 VAL A C 1
ATOM 1571 O O . VAL A 1 198 ? -13.8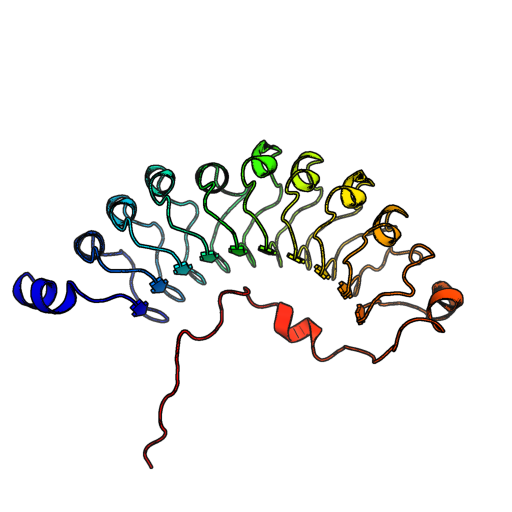17 1.162 7.714 1.00 90.06 198 VAL A O 1
ATOM 1574 N N . LEU A 1 199 ? -15.332 -0.108 8.805 1.00 91.62 199 LEU A N 1
ATOM 1575 C CA . LEU A 1 199 ? -14.437 -0.628 9.831 1.00 91.62 199 LEU A CA 1
ATOM 1576 C C . LEU A 1 199 ? -14.565 -2.148 9.878 1.00 91.62 199 LEU A C 1
ATOM 1578 O O . LEU A 1 199 ? -15.660 -2.675 10.055 1.00 91.62 199 LEU A O 1
ATOM 1582 N N . SER A 1 200 ? -13.450 -2.860 9.760 1.00 89.38 200 SER A N 1
ATOM 1583 C CA . SER A 1 200 ? -13.434 -4.312 9.929 1.00 89.38 200 SER A CA 1
ATOM 1584 C C . SER A 1 200 ? -12.373 -4.733 10.936 1.00 89.38 200 SER A C 1
ATOM 1586 O O . SER A 1 200 ? -11.209 -4.356 10.814 1.00 89.38 200 SER A O 1
ATOM 1588 N N . VAL A 1 201 ? -12.799 -5.492 11.942 1.00 91.38 201 VAL A N 1
ATOM 1589 C CA . VAL A 1 201 ? -11.995 -6.033 13.048 1.00 91.38 201 VAL A CA 1
ATOM 1590 C C . VAL A 1 201 ? -12.290 -7.519 13.277 1.00 91.38 201 VAL A C 1
ATOM 1592 O O . VAL A 1 201 ? -12.177 -8.031 14.393 1.00 91.38 201 VAL A O 1
ATOM 1595 N N . LEU A 1 202 ? -12.695 -8.236 12.227 1.00 86.44 202 LEU A N 1
ATOM 1596 C CA . LEU A 1 202 ? -12.964 -9.672 12.287 1.00 86.44 202 LEU A CA 1
ATOM 1597 C C . LEU A 1 202 ? -11.727 -10.433 12.763 1.00 86.44 202 LEU A C 1
ATOM 1599 O O . LEU A 1 202 ? -10.605 -10.034 12.490 1.00 86.44 202 LEU A O 1
ATOM 1603 N N . GLU A 1 203 ? -11.926 -11.561 13.434 1.00 88.31 203 GLU A N 1
ATOM 1604 C CA . GLU A 1 203 ? -10.844 -12.465 13.838 1.00 88.31 203 GLU A CA 1
ATOM 1605 C C . GLU A 1 203 ? -9.768 -11.791 14.712 1.00 88.31 203 GLU A C 1
ATOM 1607 O O . GLU A 1 203 ? -8.597 -12.142 14.632 1.00 88.31 203 GLU A O 1
ATOM 1612 N N . ASN A 1 204 ? -10.164 -10.848 15.575 1.00 90.31 204 ASN A N 1
ATOM 1613 C CA . ASN A 1 204 ? -9.330 -10.346 16.671 1.00 90.31 204 ASN A CA 1
ATOM 1614 C C . ASN A 1 204 ? -9.779 -11.014 17.985 1.00 90.31 204 ASN A C 1
ATOM 1616 O O . ASN A 1 204 ? -10.703 -10.522 18.634 1.00 90.31 204 ASN A O 1
ATOM 1620 N N . PRO A 1 205 ? -9.196 -12.161 18.382 1.00 87.00 205 PRO A N 1
ATOM 1621 C CA . PRO A 1 205 ? -9.716 -12.973 19.487 1.00 87.00 205 PRO A CA 1
ATOM 1622 C C . PRO A 1 205 ? -9.590 -12.304 20.862 1.00 87.00 205 PRO A C 1
ATOM 1624 O O . PRO A 1 205 ? -10.301 -12.689 21.788 1.00 87.00 205 PRO A O 1
ATOM 1627 N N . GLN A 1 206 ? -8.690 -11.327 20.999 1.00 89.50 206 GLN A N 1
ATOM 1628 C CA . GLN A 1 206 ? -8.464 -10.575 22.235 1.00 89.50 206 GLN A CA 1
ATOM 1629 C C . GLN A 1 206 ? -9.350 -9.327 22.349 1.00 89.50 206 GLN A C 1
ATOM 1631 O O . GLN A 1 206 ? -9.369 -8.708 23.410 1.00 89.50 206 GLN A O 1
ATOM 1636 N N . LEU A 1 207 ? -10.073 -8.960 21.285 1.00 88.94 207 LEU A N 1
ATOM 1637 C CA . LEU A 1 207 ? -10.786 -7.692 21.213 1.00 88.94 207 LEU A CA 1
ATOM 1638 C C . LEU A 1 207 ? -11.999 -7.693 22.143 1.00 88.94 207 LEU A C 1
ATOM 1640 O O . LEU A 1 207 ? -12.959 -8.443 21.935 1.00 88.94 207 LEU A O 1
ATOM 1644 N N . ASP A 1 208 ? -11.969 -6.822 23.149 1.00 83.69 208 ASP A N 1
ATOM 1645 C CA . ASP A 1 208 ? -13.046 -6.678 24.127 1.00 83.69 208 ASP A CA 1
ATOM 1646 C C . ASP A 1 208 ? -13.927 -5.463 23.803 1.00 83.69 208 ASP A C 1
ATOM 1648 O O . ASP A 1 208 ? -13.859 -4.415 24.439 1.00 83.69 208 ASP A O 1
ATOM 1652 N N . GLY A 1 209 ? -14.749 -5.612 22.760 1.00 80.44 209 GLY A N 1
ATOM 1653 C CA . GLY A 1 209 ? -15.700 -4.592 22.310 1.00 80.44 209 GLY A CA 1
ATOM 1654 C C . GLY A 1 209 ? -15.104 -3.529 21.381 1.00 80.44 209 GLY A C 1
ATOM 1655 O O . GLY A 1 209 ? -13.977 -3.640 20.897 1.00 80.44 209 GLY A O 1
ATOM 1656 N N . ILE A 1 210 ? -15.903 -2.498 21.098 1.00 82.44 210 ILE A N 1
ATOM 1657 C CA . ILE A 1 210 ? -15.536 -1.345 20.261 1.00 82.44 210 ILE A CA 1
ATOM 1658 C C . ILE A 1 210 ? -15.977 -0.033 20.914 1.00 82.44 210 ILE A C 1
ATOM 1660 O O . ILE A 1 210 ? -16.927 -0.039 21.698 1.00 82.44 210 ILE A O 1
ATOM 1664 N N . PRO A 1 211 ? -15.324 1.094 20.578 1.00 85.94 211 PRO A N 1
ATOM 1665 C CA . PRO A 1 211 ? -15.717 2.410 21.055 1.00 85.94 211 PRO A CA 1
ATOM 1666 C C . PRO A 1 211 ? -17.167 2.765 20.724 1.00 85.94 211 PRO A C 1
ATOM 1668 O O . PRO A 1 211 ? -17.673 2.441 19.645 1.00 85.94 211 PRO A O 1
ATOM 1671 N N . ALA A 1 212 ? -17.803 3.509 21.628 1.00 83.56 212 ALA A N 1
ATOM 1672 C CA . ALA A 1 212 ? -19.075 4.168 21.355 1.00 83.56 212 ALA A CA 1
ATOM 1673 C C . ALA A 1 212 ? -18.917 5.241 20.256 1.00 83.56 212 ALA A C 1
ATOM 1675 O O . ALA A 1 212 ? -17.820 5.741 20.012 1.00 83.56 212 ALA A O 1
ATOM 1676 N N . GLY A 1 213 ? -20.018 5.619 19.598 1.00 81.25 213 GLY A N 1
ATOM 1677 C CA . GLY A 1 213 ? -20.019 6.685 18.583 1.00 81.25 213 GLY A CA 1
ATOM 1678 C C . GLY A 1 213 ? -19.717 6.238 17.146 1.00 81.25 213 GLY A C 1
ATOM 1679 O O . GLY A 1 213 ? -19.517 7.079 16.275 1.00 81.25 213 GLY A O 1
ATOM 1680 N N . LEU A 1 214 ? -19.731 4.931 16.862 1.00 81.62 214 LEU A N 1
ATOM 1681 C CA . LEU A 1 214 ? -19.555 4.362 15.513 1.00 81.62 214 LEU A CA 1
ATOM 1682 C C . LEU A 1 214 ? -20.872 4.221 14.720 1.00 81.62 214 LEU A C 1
ATOM 1684 O O . LEU A 1 214 ? -20.971 3.429 13.785 1.00 81.62 214 LEU A O 1
ATOM 1688 N N . GLU A 1 215 ? -21.891 5.002 15.076 1.00 72.75 215 GLU A N 1
ATOM 1689 C CA . GLU A 1 215 ? -23.252 4.902 14.524 1.00 72.75 215 GLU A CA 1
ATOM 1690 C C . GLU A 1 215 ? -23.342 5.273 13.035 1.00 72.75 215 GLU A C 1
ATOM 1692 O O . GLU A 1 215 ? -24.257 4.842 12.339 1.00 72.75 215 GLU A O 1
ATOM 1697 N N . ASN A 1 216 ? -22.380 6.054 12.530 1.00 75.62 216 ASN A N 1
ATOM 1698 C CA . ASN A 1 216 ? -22.354 6.523 11.142 1.00 75.62 216 ASN A CA 1
ATOM 1699 C C . ASN A 1 216 ? -21.703 5.531 10.159 1.00 75.62 216 ASN A C 1
ATOM 1701 O O . ASN A 1 216 ? -21.639 5.826 8.965 1.00 75.62 216 ASN A O 1
ATOM 1705 N N . LEU A 1 217 ? -21.209 4.379 10.631 1.00 78.69 217 LEU A N 1
ATOM 1706 C CA . LEU A 1 217 ? -20.582 3.386 9.759 1.00 78.69 217 LEU A CA 1
ATOM 1707 C C . LEU A 1 217 ? -21.591 2.794 8.766 1.00 78.69 217 LEU A C 1
ATOM 1709 O O . LEU A 1 217 ? -22.682 2.348 9.126 1.00 78.69 217 LEU A O 1
ATOM 1713 N N . GLU A 1 218 ? -21.185 2.722 7.501 1.00 81.62 218 GLU A N 1
ATOM 1714 C CA . GLU A 1 218 ? -21.925 2.012 6.458 1.00 81.62 218 GLU A CA 1
ATOM 1715 C C . GLU A 1 218 ? -21.725 0.493 6.573 1.00 81.62 218 GLU A C 1
ATOM 1717 O O . GLU A 1 218 ? -22.656 -0.279 6.325 1.00 81.62 218 GLU A O 1
ATOM 1722 N N . GLU A 1 219 ? -20.519 0.066 6.961 1.00 77.00 219 GLU A N 1
ATOM 1723 C CA . GLU A 1 219 ? -20.136 -1.333 7.136 1.00 77.00 219 GLU A CA 1
ATOM 1724 C C . GLU A 1 219 ? -19.273 -1.517 8.393 1.00 77.00 219 GLU A C 1
ATOM 1726 O O . GLU A 1 219 ? -18.276 -0.821 8.595 1.00 77.00 219 GLU A O 1
ATOM 1731 N N . LEU A 1 220 ? -19.657 -2.495 9.219 1.00 81.56 220 LEU A N 1
ATOM 1732 C CA . LEU A 1 220 ? -18.915 -2.917 10.403 1.00 81.56 220 LEU A CA 1
ATOM 1733 C C . LEU A 1 220 ? -18.737 -4.443 10.393 1.00 81.56 220 LEU A C 1
ATOM 1735 O O . LEU A 1 220 ? -19.708 -5.191 10.529 1.00 81.56 220 LEU A O 1
ATOM 1739 N N . GLY A 1 221 ? -17.496 -4.902 10.237 1.00 73.50 221 GLY A N 1
ATOM 1740 C CA . GLY A 1 221 ? -17.107 -6.306 10.380 1.00 73.50 221 GLY A CA 1
ATOM 1741 C C . GLY A 1 221 ? -16.542 -6.579 11.774 1.00 73.50 221 GLY A C 1
ATOM 1742 O O . GLY A 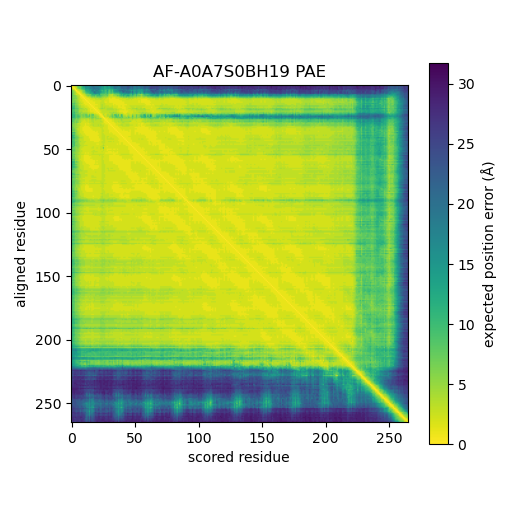1 221 ? -15.567 -5.950 12.168 1.00 73.50 221 GLY A O 1
ATOM 1743 N N . PHE A 1 222 ? -17.116 -7.520 12.525 1.00 73.19 222 PHE A N 1
ATOM 1744 C CA . PHE A 1 222 ? -16.627 -7.915 13.854 1.00 73.19 222 PHE A CA 1
ATOM 1745 C C . PHE A 1 222 ? -16.893 -9.398 14.130 1.00 73.19 222 PHE A C 1
ATOM 1747 O O . PHE A 1 222 ? -17.804 -10.002 13.559 1.00 73.19 222 PHE A O 1
ATOM 1754 N N . SER A 1 223 ? -16.078 -9.995 15.000 1.00 65.19 223 SER A N 1
ATOM 1755 C CA . SER A 1 223 ? -16.211 -11.386 15.445 1.00 65.19 223 SER A CA 1
ATOM 1756 C C . SER A 1 223 ? -16.380 -11.449 16.960 1.00 65.19 223 SER A C 1
ATOM 1758 O O . SER A 1 223 ? -15.684 -10.730 17.668 1.00 65.19 223 SER A O 1
ATOM 1760 N N . GLY A 1 224 ? -17.235 -12.340 17.469 1.00 60.12 224 GLY A N 1
ATOM 1761 C CA . GLY A 1 224 ? -17.369 -12.585 18.911 1.00 60.12 224 GLY A CA 1
ATOM 1762 C C . GLY A 1 224 ? -18.813 -12.765 19.380 1.00 60.12 224 GLY A C 1
ATOM 1763 O O . GLY A 1 224 ? -19.747 -12.762 18.578 1.00 60.12 224 GLY A O 1
ATOM 1764 N N . ASN A 1 225 ? -18.984 -12.953 20.694 1.00 51.41 225 ASN A N 1
ATOM 1765 C CA . ASN A 1 225 ? -20.299 -13.090 21.319 1.00 51.41 225 ASN A CA 1
ATOM 1766 C C . ASN A 1 225 ? -21.030 -11.737 21.310 1.00 51.41 225 ASN A C 1
ATOM 1768 O O . ASN A 1 225 ? -20.553 -10.805 21.956 1.00 51.41 225 ASN A O 1
ATOM 1772 N N . MET A 1 226 ? -22.167 -11.642 20.606 1.00 52.31 226 MET A N 1
ATOM 1773 C CA . MET A 1 226 ? -22.945 -10.403 20.415 1.00 52.31 226 MET A CA 1
ATOM 1774 C C . MET A 1 226 ? -23.295 -9.687 21.726 1.00 52.31 226 MET A C 1
ATOM 1776 O O . MET A 1 226 ? -23.408 -8.467 21.719 1.00 52.31 226 MET A O 1
ATOM 1780 N N . ASP A 1 227 ? -23.350 -10.406 22.851 1.00 53.97 227 ASP A N 1
ATOM 1781 C CA . ASP A 1 227 ? -23.640 -9.830 24.168 1.00 53.97 227 ASP A CA 1
ATOM 1782 C C . ASP A 1 227 ? -22.639 -8.748 24.610 1.00 53.97 227 ASP A C 1
ATOM 1784 O O . ASP A 1 227 ? -23.007 -7.807 25.310 1.00 53.97 227 ASP A O 1
ATOM 1788 N N . LYS A 1 228 ? -21.376 -8.843 24.167 1.00 54.72 228 LYS A N 1
ATOM 1789 C CA . LYS A 1 228 ? -20.339 -7.823 24.416 1.00 54.72 228 LYS A CA 1
ATOM 1790 C C . LYS A 1 228 ? -20.466 -6.586 23.513 1.00 54.72 228 LYS A C 1
ATOM 1792 O O . LYS A 1 228 ? -19.758 -5.607 23.710 1.00 54.72 228 LYS A O 1
ATOM 1797 N N . TRP A 1 229 ? -21.347 -6.644 22.515 1.00 59.41 229 TRP A N 1
ATOM 1798 C CA . TRP A 1 229 ? -21.478 -5.678 21.416 1.00 59.41 229 TRP A CA 1
ATOM 1799 C C . TRP A 1 229 ? -22.885 -5.067 21.349 1.00 59.41 229 TRP A C 1
ATOM 1801 O O . TRP A 1 229 ? -23.236 -4.405 20.370 1.00 59.41 229 TRP A O 1
ATOM 1811 N N . ASN A 1 230 ? -23.698 -5.303 22.385 1.00 50.75 230 ASN A N 1
ATOM 1812 C CA . ASN A 1 230 ? -25.130 -5.009 22.413 1.00 50.75 230 ASN A CA 1
ATOM 1813 C C . ASN A 1 230 ? -25.468 -3.530 22.154 1.00 50.75 230 ASN A C 1
ATOM 1815 O O . ASN A 1 230 ? -26.523 -3.262 21.584 1.00 50.75 230 ASN A O 1
ATOM 1819 N N . ASP A 1 231 ? -24.576 -2.588 22.467 1.00 53.00 231 ASP A N 1
ATOM 1820 C CA . ASP A 1 231 ? -24.814 -1.150 22.248 1.00 53.00 231 ASP A CA 1
ATOM 1821 C C . ASP A 1 231 ? -24.753 -0.752 20.755 1.00 53.00 231 ASP A C 1
ATOM 1823 O O . ASP A 1 231 ? -25.466 0.132 20.289 1.00 53.00 231 ASP A O 1
ATOM 1827 N N . VAL A 1 232 ? -23.966 -1.479 19.952 1.00 51.78 232 VAL A N 1
ATOM 1828 C CA . VAL A 1 232 ? -23.766 -1.201 18.512 1.00 51.78 232 VAL A CA 1
ATOM 1829 C C . VAL A 1 232 ? -24.714 -2.028 17.632 1.00 51.78 232 VAL A C 1
ATOM 1831 O O . VAL A 1 232 ? -24.869 -1.782 16.435 1.00 51.78 232 VAL A O 1
ATOM 1834 N N . SER A 1 233 ? -25.416 -2.992 18.240 1.00 46.38 233 SER A N 1
ATOM 1835 C CA . SER A 1 233 ? -26.385 -3.869 17.572 1.00 46.38 233 SER A CA 1
ATOM 1836 C C . SER A 1 233 ? -27.602 -3.129 16.981 1.00 46.38 233 SER A C 1
ATOM 1838 O O . SER A 1 233 ? -28.266 -3.651 16.087 1.00 46.38 233 SER A O 1
ATOM 1840 N N . ASN A 1 234 ? -27.869 -1.899 17.439 1.00 49.34 234 ASN A N 1
ATOM 1841 C CA . ASN A 1 234 ? -29.017 -1.088 17.021 1.00 49.34 234 ASN A CA 1
ATOM 1842 C C . ASN A 1 234 ? -28.706 -0.019 15.958 1.00 49.34 234 ASN A C 1
ATOM 1844 O O . ASN A 1 234 ? -29.644 0.527 15.376 1.00 49.34 234 ASN A O 1
ATOM 1848 N N . THR A 1 235 ? -27.437 0.308 15.699 1.00 49.31 235 THR A N 1
ATOM 1849 C CA . THR A 1 235 ? -27.070 1.556 14.995 1.00 49.31 235 THR A CA 1
ATOM 1850 C C . THR A 1 235 ? -26.474 1.346 13.606 1.00 49.31 235 THR A C 1
ATOM 1852 O O . THR A 1 235 ? -26.711 2.159 12.715 1.00 49.31 235 THR A O 1
ATOM 1855 N N . ALA A 1 236 ? -25.813 0.220 13.344 1.00 49.50 236 ALA A N 1
ATOM 1856 C CA . ALA A 1 236 ? -25.352 -0.109 11.999 1.00 49.50 236 ALA A CA 1
ATOM 1857 C C . ALA A 1 236 ? -26.400 -0.956 11.261 1.00 49.50 236 ALA A C 1
ATOM 1859 O O . ALA A 1 236 ? -27.029 -1.845 11.835 1.00 49.50 236 ALA A O 1
ATOM 1860 N N . LYS A 1 237 ? -26.564 -0.752 9.948 1.00 49.44 237 LYS A N 1
ATOM 1861 C CA . LYS A 1 237 ? -27.227 -1.725 9.062 1.00 49.44 237 LYS A CA 1
ATOM 1862 C C . LYS A 1 237 ? -26.381 -3.001 9.040 1.00 49.44 237 LYS A C 1
ATOM 1864 O O . LYS A 1 237 ? -25.634 -3.239 8.096 1.00 49.44 237 LYS A O 1
ATOM 1869 N N . LEU A 1 238 ? -26.504 -3.812 10.089 1.00 48.09 238 LEU A N 1
ATOM 1870 C CA . LEU A 1 238 ? -25.780 -5.050 10.354 1.00 48.09 238 LEU A CA 1
ATOM 1871 C C . LEU A 1 238 ? -26.199 -6.129 9.361 1.00 48.09 238 LEU A C 1
ATOM 1873 O O . LEU A 1 238 ? -26.834 -7.131 9.686 1.00 48.09 238 LEU A O 1
ATOM 1877 N N . LYS A 1 239 ? -25.839 -5.946 8.095 1.00 44.31 239 LYS A N 1
ATOM 1878 C CA . LYS A 1 239 ? -25.691 -7.089 7.215 1.00 44.31 239 LYS A CA 1
ATOM 1879 C C . LYS A 1 239 ? -24.419 -7.775 7.665 1.00 44.31 239 LYS A C 1
ATOM 1881 O O . LYS A 1 239 ? -23.362 -7.165 7.666 1.00 44.31 239 LYS A O 1
ATOM 1886 N N . ARG A 1 240 ? -24.529 -9.048 8.038 1.00 46.41 240 ARG A N 1
ATOM 1887 C CA . ARG A 1 240 ? -23.394 -9.971 8.118 1.00 46.41 240 ARG A CA 1
ATOM 1888 C C . ARG A 1 240 ? -22.635 -9.890 6.792 1.00 46.41 240 ARG A C 1
ATOM 1890 O O . ARG A 1 240 ? -23.001 -10.574 5.834 1.00 46.41 240 ARG A O 1
ATOM 1897 N N . VAL A 1 241 ? -21.627 -9.028 6.687 1.00 42.41 241 VAL A N 1
ATOM 1898 C CA . VAL A 1 241 ? -20.849 -8.883 5.457 1.00 42.41 241 VAL A CA 1
ATOM 1899 C C . VAL A 1 241 ? -19.752 -9.940 5.453 1.00 42.41 241 VAL A C 1
ATOM 1901 O O . VAL A 1 241 ? -18.567 -9.652 5.443 1.00 42.41 241 VAL A O 1
ATOM 1904 N N . TRP A 1 242 ? -20.144 -11.215 5.439 1.00 39.34 242 TRP A N 1
ATOM 1905 C CA . TRP A 1 242 ? -19.163 -12.294 5.296 1.00 39.34 242 TRP A CA 1
ATOM 1906 C C . TRP A 1 242 ? -18.596 -12.341 3.861 1.00 39.34 242 TRP A C 1
ATOM 1908 O O . TRP A 1 242 ? -17.457 -12.739 3.640 1.00 39.34 242 TRP A O 1
ATOM 1918 N N . ASN A 1 243 ? -19.368 -11.858 2.874 1.00 34.72 243 ASN A N 1
ATOM 1919 C CA . ASN A 1 243 ? -19.117 -12.114 1.449 1.00 34.72 243 ASN A CA 1
ATOM 1920 C C . ASN A 1 243 ? -18.488 -10.950 0.650 1.00 34.72 243 ASN A C 1
ATOM 1922 O O . ASN A 1 243 ? -18.170 -11.140 -0.524 1.00 34.72 243 ASN A O 1
ATOM 1926 N N . ARG A 1 244 ? -18.292 -9.754 1.228 1.00 42.22 244 ARG A N 1
ATOM 1927 C CA . ARG A 1 244 ? -17.657 -8.606 0.528 1.00 42.22 244 ARG A CA 1
ATOM 1928 C C . ARG A 1 244 ? -16.230 -8.321 0.996 1.00 42.22 244 ARG A C 1
ATOM 1930 O O . ARG A 1 244 ? -15.387 -8.002 0.158 1.00 42.22 244 ARG A O 1
ATOM 1937 N N . ILE A 1 245 ? -15.929 -8.558 2.271 1.00 44.34 245 ILE A N 1
ATOM 1938 C CA . ILE A 1 245 ? -14.585 -8.386 2.845 1.00 44.34 245 ILE A CA 1
ATOM 1939 C C . ILE A 1 245 ? -13.577 -9.347 2.182 1.00 44.34 245 ILE A C 1
ATOM 1941 O O . ILE A 1 245 ? -12.440 -8.976 1.904 1.00 44.34 245 ILE A O 1
ATOM 1945 N N . ALA A 1 246 ? -14.022 -10.537 1.752 1.00 37.94 246 ALA A N 1
ATOM 1946 C CA . ALA A 1 246 ? -13.200 -11.475 0.979 1.00 37.94 246 ALA A CA 1
ATOM 1947 C C . ALA A 1 246 ? -12.671 -10.904 -0.358 1.00 37.94 246 ALA A C 1
ATOM 1949 O O . ALA A 1 246 ? -11.581 -11.289 -0.777 1.00 37.94 246 ALA A O 1
ATOM 1950 N N . LYS A 1 247 ? -13.382 -9.957 -0.998 1.00 43.97 247 LYS A N 1
ATOM 1951 C CA . LYS A 1 247 ? -12.908 -9.276 -2.223 1.00 43.97 247 LYS A CA 1
ATOM 1952 C C . LYS A 1 247 ? -11.814 -8.235 -1.964 1.00 43.97 247 LYS A C 1
ATOM 1954 O O . LYS A 1 247 ? -11.135 -7.842 -2.901 1.00 43.97 247 LYS A O 1
ATOM 1959 N N . HIS A 1 248 ? -11.618 -7.811 -0.715 1.00 49.44 248 HIS A N 1
ATOM 1960 C CA . HIS A 1 248 ? -10.644 -6.778 -0.334 1.00 49.44 248 HIS A CA 1
ATOM 1961 C C . HIS A 1 248 ? -9.293 -7.386 0.092 1.00 49.44 248 HIS A C 1
ATOM 1963 O O . HIS A 1 248 ? -8.383 -6.674 0.510 1.00 49.44 248 HIS A O 1
ATOM 1969 N N . LYS A 1 249 ? -9.157 -8.717 -0.038 1.00 48.62 249 LYS A N 1
ATOM 1970 C CA . LYS A 1 249 ? -7.905 -9.475 0.134 1.00 48.62 249 LYS A CA 1
ATOM 1971 C C . LYS A 1 249 ? -6.973 -9.381 -1.082 1.00 48.62 249 LYS A C 1
ATOM 1973 O O . LYS A 1 249 ? -5.858 -9.907 -1.038 1.00 48.62 249 LYS A O 1
ATOM 1978 N N . GLU A 1 250 ? -7.431 -8.751 -2.161 1.00 53.84 250 GLU A N 1
ATOM 1979 C CA . GLU A 1 250 ? -6.649 -8.483 -3.364 1.00 53.84 250 GLU A CA 1
ATOM 1980 C C . GLU A 1 250 ? -6.206 -7.017 -3.384 1.00 53.84 250 GLU A C 1
ATOM 1982 O O . GLU A 1 250 ? -6.872 -6.136 -2.843 1.00 53.84 250 GLU A O 1
ATOM 1987 N N . ASP A 1 251 ? -5.027 -6.769 -3.951 1.00 56.84 251 ASP A N 1
ATOM 1988 C CA . ASP A 1 251 ? -4.484 -5.421 -4.105 1.00 56.84 251 ASP A CA 1
ATOM 1989 C C . ASP A 1 251 ? -5.494 -4.553 -4.888 1.00 56.84 251 ASP A C 1
ATOM 1991 O O . ASP A 1 251 ? -5.999 -5.034 -5.901 1.00 56.84 251 ASP A O 1
ATOM 1995 N N . PRO A 1 252 ? -5.810 -3.303 -4.500 1.00 48.88 252 PRO A N 1
ATOM 1996 C CA . PRO A 1 252 ? -6.697 -2.420 -5.273 1.00 48.88 252 PRO A CA 1
ATOM 1997 C C . PRO A 1 252 ? -6.290 -2.244 -6.748 1.00 48.88 252 PRO A C 1
ATOM 1999 O O . PRO A 1 252 ? -7.116 -1.847 -7.567 1.00 48.88 252 PRO A O 1
ATOM 2002 N N . GLY A 1 253 ? -5.034 -2.550 -7.086 1.00 45.69 253 GLY A N 1
ATOM 2003 C CA . GLY A 1 253 ? -4.504 -2.614 -8.448 1.00 45.69 253 GLY A CA 1
ATOM 2004 C C . GLY A 1 253 ? -4.675 -3.924 -9.197 1.00 45.69 253 GLY A C 1
ATOM 2005 O O . GLY A 1 253 ? -4.468 -3.953 -10.407 1.00 45.69 253 GLY A O 1
ATOM 2006 N N . TYR A 1 254 ? -5.053 -5.003 -8.510 1.00 43.25 254 TYR A N 1
ATOM 2007 C CA . TYR A 1 254 ? -5.400 -6.294 -9.104 1.00 43.25 254 TYR A CA 1
ATOM 2008 C C . TYR A 1 254 ? -6.811 -6.230 -9.712 1.00 43.25 254 TYR A C 1
ATOM 2010 O O . TYR A 1 254 ? -7.652 -7.097 -9.521 1.00 43.25 254 TYR A O 1
ATOM 2018 N N . VAL A 1 255 ? -7.098 -5.152 -10.437 1.00 41.44 255 VAL A N 1
ATOM 2019 C CA . VAL A 1 255 ? -8.156 -5.147 -11.436 1.00 41.44 255 VAL A CA 1
ATOM 2020 C C . VAL A 1 255 ? -7.471 -5.629 -12.701 1.00 41.44 255 VAL A C 1
ATOM 2022 O O . VAL A 1 255 ? -6.517 -4.993 -13.147 1.00 41.44 255 VAL A O 1
ATOM 2025 N N . GLU A 1 256 ? -7.923 -6.758 -13.256 1.00 38.81 256 GLU A N 1
ATOM 2026 C CA . GLU A 1 256 ? -7.562 -7.171 -14.612 1.00 38.81 256 GLU A CA 1
ATOM 2027 C C . GLU A 1 256 ? -7.609 -5.932 -15.503 1.00 38.81 256 GLU A C 1
ATOM 2029 O O . GLU A 1 256 ? -8.676 -5.350 -15.721 1.00 38.81 256 GLU A O 1
ATOM 2034 N N . ILE A 1 257 ? -6.446 -5.482 -15.967 1.00 40.72 257 ILE A N 1
ATOM 2035 C CA . ILE A 1 257 ? -6.332 -4.338 -16.860 1.00 40.72 257 ILE A CA 1
ATOM 2036 C C . ILE A 1 257 ? -6.896 -4.815 -18.211 1.00 40.72 257 ILE A C 1
ATOM 2038 O O . ILE A 1 257 ? -6.169 -5.216 -19.106 1.00 40.72 257 ILE A O 1
ATOM 2042 N N . GLY A 1 258 ? -8.225 -4.874 -18.319 1.00 32.50 258 GLY A N 1
ATOM 2043 C CA . GLY A 1 258 ? -8.991 -5.199 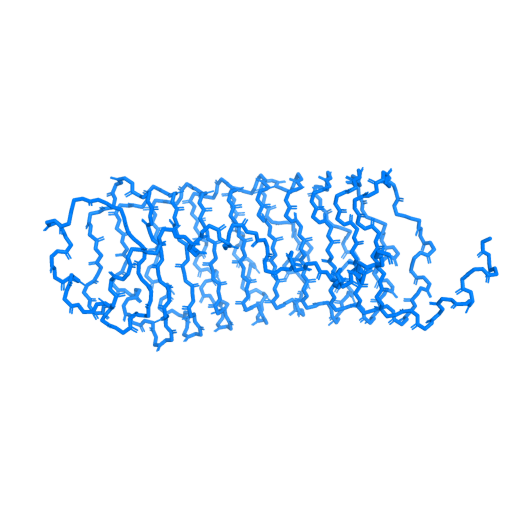-19.516 1.00 32.50 258 GLY A CA 1
ATOM 2044 C C . GLY A 1 258 ? -8.857 -6.621 -20.074 1.00 32.50 258 GLY A C 1
ATOM 2045 O O . GLY A 1 258 ? -8.443 -6.775 -21.218 1.00 32.50 258 GLY A O 1
ATOM 2046 N N . THR A 1 259 ? -9.366 -7.650 -19.392 1.00 32.78 259 THR A N 1
ATOM 2047 C CA . THR A 1 259 ? -9.828 -8.887 -20.059 1.00 32.78 259 THR A CA 1
ATOM 2048 C C . THR A 1 259 ? -11.319 -8.774 -20.396 1.00 32.78 259 THR A C 1
ATOM 2050 O O . THR A 1 259 ? -12.168 -9.523 -19.929 1.00 32.78 259 THR A O 1
ATOM 2053 N N . LYS A 1 260 ? -11.672 -7.862 -21.314 1.00 31.03 260 LYS A N 1
ATOM 2054 C CA . LYS A 1 260 ? -12.814 -8.145 -22.201 1.00 31.03 260 LYS A CA 1
ATOM 2055 C C . LYS A 1 260 ? -12.315 -9.080 -23.297 1.00 31.03 260 LYS A C 1
ATOM 2057 O O . LYS A 1 260 ? -12.160 -8.678 -24.448 1.00 31.03 260 LYS A O 1
ATOM 2062 N N . THR A 1 261 ? -12.063 -10.338 -22.951 1.00 32.06 261 THR A N 1
ATOM 2063 C CA . THR A 1 261 ? -12.096 -11.408 -23.945 1.00 32.06 261 THR A CA 1
ATOM 2064 C C . THR A 1 261 ? -13.541 -11.498 -24.426 1.00 32.06 261 THR A C 1
ATOM 2066 O O . THR A 1 261 ? -14.424 -12.019 -23.749 1.00 32.06 261 THR A O 1
ATOM 2069 N N . ARG A 1 262 ? -13.819 -10.915 -25.600 1.00 31.81 262 ARG A N 1
ATOM 2070 C CA . ARG A 1 262 ? -14.999 -11.292 -26.378 1.00 31.81 262 ARG A CA 1
ATOM 2071 C C . ARG A 1 262 ? -14.886 -12.794 -26.615 1.00 31.81 262 ARG A C 1
ATOM 2073 O O . ARG A 1 262 ? -14.004 -13.230 -27.349 1.00 31.81 262 ARG A O 1
ATOM 2080 N N . GLY A 1 263 ? -15.752 -13.562 -25.963 1.00 28.42 263 GLY A N 1
ATOM 2081 C CA . GLY A 1 263 ? -16.013 -14.937 -26.348 1.00 28.42 263 GLY A CA 1
ATOM 2082 C C . GLY A 1 263 ? -16.545 -14.926 -27.773 1.00 28.42 263 GLY A C 1
ATOM 2083 O O . GLY A 1 263 ? -17.671 -14.497 -28.011 1.00 28.42 263 GLY A O 1
ATOM 2084 N N . HIS A 1 264 ? -15.707 -15.340 -28.714 1.00 29.50 264 HIS A N 1
ATOM 2085 C CA . HIS A 1 264 ? -16.178 -15.868 -29.979 1.00 29.50 264 HIS A CA 1
ATOM 2086 C C . HIS A 1 264 ? -16.380 -17.368 -29.762 1.00 29.50 264 HIS A C 1
ATOM 2088 O O . HIS A 1 264 ? -15.413 -18.109 -29.585 1.00 29.50 264 HIS A O 1
ATOM 2094 N N . MET A 1 265 ? -17.655 -17.753 -29.660 1.00 30.19 265 MET A N 1
ATOM 2095 C CA . MET A 1 265 ? -18.125 -19.023 -30.215 1.00 30.19 265 MET A CA 1
ATOM 2096 C C . MET A 1 265 ? -18.024 -18.947 -31.738 1.00 30.19 265 MET A C 1
ATOM 2098 O O . MET A 1 265 ? -18.220 -17.825 -32.269 1.00 30.19 265 MET A O 1
#

pLDDT: mean 85.01, std 19.82, range [28.42, 98.56]

Secondary structure (DSSP, 8-state):
-HHHHHTTTT--EEE-TTS--SS--GGGGG-TT--EEE--SS--S---GGGGG-TT--EEE--SS--S---GGGGG-TT--EEE--SS---SB--HHHHT-TT-SEEE--SS---B--GGGGG-TT--EEE--SS------GGGGG-TT--EEE--SS------GGGGG-TT--EEE--SS--S---GGGGG-TT--EEEETT-TT-----S--TT-SEEEE-S-GGGGTTTTTTS-----TTTGGGGGS-TT-S-S--------

Organism: NCBI:txid101924

Solvent-accessible surface area (backbone atoms only — not comparable to full-atom values): 13374 Å² total; per-residue (Å²): 113,75,76,63,48,68,78,38,44,78,38,38,69,48,81,56,52,70,46,83,48,51,68,68,64,68,69,63,30,67,32,50,45,22,30,33,41,32,48,22,39,28,54,25,54,56,62,59,57,50,57,28,57,24,58,47,24,29,33,43,35,44,23,38,29,48,27,51,58,73,43,68,49,49,45,59,28,67,47,29,27,35,42,32,43,28,36,25,52,32,43,55,40,74,50,72,44,61,42,60,32,44,47,24,28,33,43,27,45,24,42,28,50,29,37,40,60,62,53,62,48,32,54,25,52,50,24,25,33,44,34,42,29,42,30,51,30,44,58,77,39,77,35,52,36,58,19,45,47,25,27,34,44,33,49,22,37,28,46,28,45,59,57,67,58,57,56,43,52,24,54,44,26,28,34,42,34,45,25,37,22,50,25,42,49,59,42,60,32,65,43,66,31,84,46,41,30,34,42,31,43,28,58,21,88,56,42,73,50,73,53,72,69,56,52,76,31,67,41,73,43,72,60,79,70,61,83,69,42,58,85,58,68,80,50,39,75,77,58,85,63,75,80,59,61,67,68,66,77,51,51,92,73,74,55,77,89,72,80,79,73,77,82,77,127

Foldseek 3Di:
DVVVLVVQLLPAEDAPEQDADAADDLSVLSNLNHQEYAQDNYAYQAYDLSVLSNLNHQYYHHAQYAYQEYDLSVLSNQNHAYYAHHNYAHDCEHHPSVLSNLNYQEYHHEQYAHQAYDLSVLSVLNHAYDAHHQYAHADYDLSVLNNQNHAEDAPANYAYQADDLSVLSNLNHAEDHHEQYQHQAYDLSVLNRPRHAYDAHHNNPNHQEYHPNVLNHAYYHYDDDCVSHVVNVPRYPPDNPPPVVVVVSDGPPPPPPDPPPPDDD

Radius of gyration: 20.18 Å; Cα contacts (8 Å, |Δi|>4): 631; chains: 1; bounding box: 46×32×61 Å

Nearest PDB structures (foldseek):
  4u08-assembly2_B  TM=8.442E-01  e=1.621E-16  Leptospira interrogans serovar Copenhageni str. Fiocruz L1-130
  4u09-assembly1_A  TM=8.976E-01  e=9.772E-15  Leptospira interrogans serovar Copenhageni str. Fiocruz L1-130
  7txh-assembly2_E  TM=8.652E-01  e=9.394E-13  Homo sapiens
  7sd1-assembly2_B  TM=7.969E-01  e=1.981E-13  Homo sapiens
  4tzh-assembly2_B  TM=5.394E-01  e=1.808E-11  Leptospira interrogans

Sequence (265 aa):
PRVVVSSLLNLKVLILANNRIRDVIPFLSQLKALEALDLSGNLLTSLPEELSKLENLRTLSVCRNKLRTLPPQFTELRKLENLYLSGNDMGPSIPLVIYHMTSLKSVGLNRNYIDHVKPIVSQLENLRVLSLVYNSIEYLPLALFNCKNLQRLNLSNNKLNSIPPDIEKLKELEELYLDSNDLAALPEQVASLPKLKVLSVLENPQLDGIPAGLENLEELGFSGNMDKWNDVSNTAKLKRVWNRIAKHKEDPGYVEIGTKTRGHM

InterPro domains:
  IPR001611 Leucine-rich repeat [PS51450] (10-32)
  IPR001611 Leucine-rich repeat [PS51450] (33-55)
  IPR001611 Leucine-rich repeat [PS51450] (149-171)
  IPR003591 Leucine-rich repeat, typical subtype [SM00369] (8-30)
  IPR003591 Leucine-rich repeat, typical subtype [SM00369] (31-53)
  IPR003591 Leu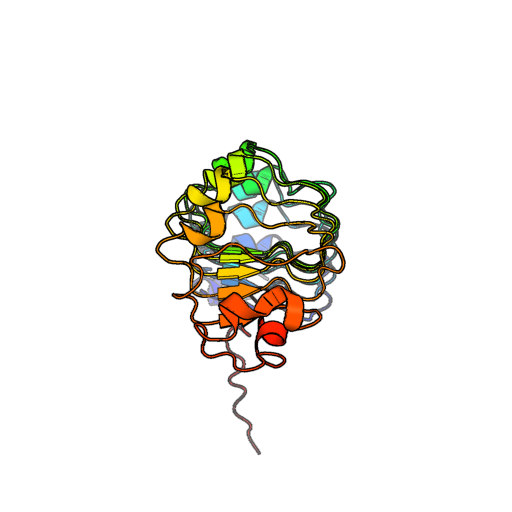cine-rich repeat, typical subtype [SM00369] (54-76)
  IPR003591 Leucine-rich repeat, typical subtype [SM00369] (77-101)
  IPR003591 Leucine-rich repeat, typical subtype [SM00369] (124-147)
  IPR003591 Leucine-rich repeat, typical subtype [SM00369] (148-169)
  IPR003591 Leucine-rich repeat, typical subtype [SM00369] (170-193)
  IPR025875 Leucine rich repeat 4 [PF12799] (148-187)
  IPR032675 Leucine-rich repeat domain superfamily [G3DSA:3.80.10.10] (2-250)
  IPR050216 Leucine-rich repeat domain-containing protein [PTHR48051] (6-132)
  IPR055414 Disease resistance R13L4/SHOC-2-like, LRR domain [PF23598] (6-133)

Mean predicted aligned error: 7.85 Å